Protein AF-A0A316Q482-F1 (afdb_monomer)

Radius of gyration: 24.58 Å; Cα contacts (8 Å, |Δi|>4): 231; chains: 1; bounding box: 51×32×73 Å

Sequence (199 aa):
MDWKGFIYTFSIEPNERALLEEGVSLFALGQFRQYLSSSIQVVPVAFSTYADVQEKMVISEHKRLCKMGYFNQSDEIEHLGRRGYSDGFMHISRQYNSSNLDWFKAQFDEEQWKKLVEKSKEIAFKKARSRFLKESDLEGAKELINQIVSTKESRERYFGTASEESVEELKHQYELIFKSLEKPIIRLEVACFLWLVKK

pLDDT: mean 89.03, std 8.77, range [54.81, 98.19]

Mean predicted aligned error: 6.54 Å

Nearest PDB structures (foldseek):
  7mkn-assembly1_L  TM=5.954E-01  e=2.946E-02  Escherichia coli K-12
  8sp4-assembly1_A  TM=5.877E-01  e=7.244E-02  Escherichia coli
  8spg-assembly1_A  TM=4.511E-01  e=6.051E-02  Escherichia coli
  4s20-assembly2_K  TM=4.201E-01  e=5.569E-01  Escherichia coli

Structure (mmCIF, N/CA/C/O backbone):
data_AF-A0A316Q482-F1
#
_entry.id   AF-A0A316Q482-F1
#
loop_
_atom_site.group_PDB
_atom_site.id
_atom_site.type_symbol
_atom_site.label_atom_id
_atom_site.label_alt_id
_atom_site.label_comp_id
_atom_site.label_asym_id
_atom_site.label_entity_id
_atom_site.label_seq_id
_atom_site.pdbx_PDB_ins_code
_atom_site.Cartn_x
_atom_site.Cartn_y
_atom_site.Cartn_z
_atom_site.occupancy
_atom_site.B_iso_or_equiv
_atom_site.auth_seq_id
_atom_site.auth_comp_id
_atom_site.auth_asym_id
_atom_site.auth_atom_id
_atom_site.pdbx_PDB_model_num
ATOM 1 N N . MET A 1 1 ? 13.387 -13.378 -15.754 1.00 81.31 1 MET A N 1
ATOM 2 C CA . MET A 1 1 ? 11.926 -13.152 -15.819 1.00 81.31 1 MET A CA 1
ATOM 3 C C . MET A 1 1 ? 11.721 -11.902 -16.645 1.00 81.31 1 MET A C 1
ATOM 5 O O . MET A 1 1 ? 12.504 -10.986 -16.449 1.00 81.31 1 MET A O 1
ATOM 9 N N . ASP A 1 2 ? 10.754 -11.886 -17.559 1.00 91.56 2 ASP A N 1
ATOM 10 C CA . ASP A 1 2 ? 10.415 -10.672 -18.308 1.00 91.56 2 ASP A CA 1
ATOM 11 C C . ASP A 1 2 ? 9.116 -10.092 -17.744 1.00 91.56 2 ASP A C 1
ATOM 13 O O . ASP A 1 2 ? 8.105 -10.793 -17.671 1.00 91.56 2 ASP A O 1
ATOM 17 N N . TRP A 1 3 ? 9.172 -8.862 -17.242 1.00 95.81 3 TRP A N 1
ATOM 18 C CA . TRP A 1 3 ? 8.028 -8.185 -16.640 1.00 95.81 3 TRP A CA 1
ATOM 19 C C . TRP A 1 3 ? 8.191 -6.674 -16.701 1.00 95.81 3 TRP A C 1
ATOM 21 O O . TRP A 1 3 ? 9.252 -6.147 -16.375 1.00 95.81 3 TRP A O 1
ATOM 31 N N . LYS A 1 4 ? 7.119 -5.959 -17.034 1.00 95.75 4 LYS A N 1
ATOM 32 C CA . LYS A 1 4 ? 7.094 -4.497 -17.037 1.00 95.75 4 LYS A CA 1
ATOM 33 C C . LYS A 1 4 ? 5.811 -3.990 -16.396 1.00 95.75 4 LYS A C 1
ATOM 35 O O . LYS A 1 4 ? 4.720 -4.476 -16.704 1.00 95.75 4 LYS A O 1
ATOM 40 N N . GLY A 1 5 ? 5.939 -2.993 -15.531 1.00 97.06 5 GLY A N 1
ATOM 41 C CA . GLY A 1 5 ? 4.790 -2.386 -14.882 1.00 97.06 5 GLY A CA 1
ATOM 42 C C . GLY A 1 5 ? 5.173 -1.405 -13.790 1.00 97.06 5 GLY A C 1
ATOM 43 O O . GLY A 1 5 ? 6.302 -0.919 -13.713 1.00 97.06 5 GLY A O 1
ATOM 44 N N . PHE A 1 6 ? 4.203 -1.125 -12.931 1.00 97.88 6 PHE A N 1
ATOM 45 C CA . PHE A 1 6 ? 4.369 -0.248 -11.784 1.00 97.88 6 PHE A CA 1
ATOM 46 C C . PHE A 1 6 ? 4.323 -1.037 -10.487 1.00 97.88 6 PHE A C 1
ATOM 48 O O . PHE A 1 6 ? 3.602 -2.027 -10.377 1.00 97.88 6 PHE A O 1
ATOM 55 N N . ILE A 1 7 ? 5.056 -0.571 -9.487 1.00 97.62 7 ILE A N 1
ATOM 56 C CA . ILE A 1 7 ? 4.934 -1.037 -8.112 1.00 97.62 7 ILE A CA 1
ATOM 57 C C . ILE A 1 7 ? 4.504 0.150 -7.266 1.00 97.62 7 ILE A C 1
ATOM 59 O O . ILE A 1 7 ? 5.146 1.199 -7.279 1.00 97.62 7 ILE A O 1
ATOM 63 N N . TYR A 1 8 ? 3.406 -0.035 -6.541 1.00 98.19 8 TYR A N 1
ATOM 64 C CA . TYR A 1 8 ? 2.883 0.934 -5.591 1.00 98.19 8 TYR A CA 1
ATOM 65 C C . TYR A 1 8 ? 3.006 0.380 -4.180 1.00 98.19 8 TYR A C 1
ATOM 67 O O . TYR A 1 8 ? 2.700 -0.787 -3.938 1.00 98.19 8 TYR A O 1
ATOM 75 N N . THR A 1 9 ? 3.416 1.230 -3.253 1.00 97.44 9 THR A N 1
ATOM 76 C CA . THR A 1 9 ? 3.540 0.901 -1.838 1.00 97.44 9 THR A CA 1
ATOM 77 C C . THR A 1 9 ? 2.562 1.766 -1.064 1.00 97.44 9 THR A C 1
ATOM 79 O O . THR A 1 9 ? 2.629 2.991 -1.158 1.00 97.44 9 THR A O 1
ATOM 82 N N . PHE A 1 10 ? 1.661 1.137 -0.315 1.00 97.81 10 PHE A N 1
ATOM 83 C CA . PHE A 1 10 ? 0.661 1.827 0.493 1.00 97.81 10 PHE A CA 1
ATOM 84 C C . PHE A 1 10 ? 0.831 1.527 1.978 1.00 97.81 10 PHE A C 1
ATOM 86 O O . PHE A 1 10 ? 1.196 0.411 2.357 1.00 97.81 10 PHE A O 1
ATOM 93 N N . SER A 1 11 ? 0.492 2.514 2.795 1.00 95.75 11 SER A N 1
ATOM 94 C CA . SER A 1 11 ? 0.268 2.385 4.231 1.00 95.75 11 SER A CA 1
ATOM 95 C C . SER A 1 11 ? -1.195 2.708 4.552 1.00 95.75 11 SER A C 1
ATOM 97 O O . SER A 1 11 ? -1.939 3.231 3.710 1.00 95.75 11 SER A O 1
ATOM 99 N N . ILE A 1 12 ? -1.615 2.358 5.762 1.00 94.62 12 ILE A N 1
ATOM 100 C CA . ILE A 1 12 ? -2.941 2.650 6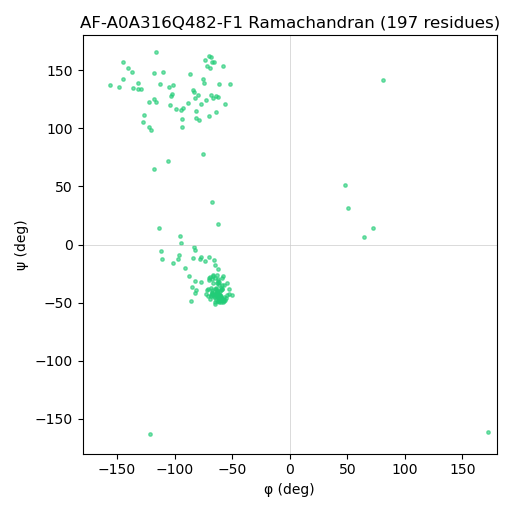.292 1.00 94.62 12 ILE A CA 1
ATOM 101 C C . ILE A 1 12 ? -2.792 3.242 7.689 1.00 94.62 12 ILE A C 1
ATOM 103 O O . ILE A 1 12 ? -1.972 2.786 8.483 1.00 94.62 12 ILE A O 1
ATOM 107 N N . GLU A 1 13 ? -3.593 4.255 7.985 1.00 92.06 13 GLU A N 1
ATOM 108 C CA . GLU A 1 13 ? -3.645 4.893 9.297 1.00 92.06 13 GLU A CA 1
ATOM 109 C C . GLU A 1 13 ? -5.097 5.230 9.662 1.00 92.06 13 GLU A C 1
ATOM 111 O O . GLU A 1 13 ? -5.924 5.438 8.764 1.00 92.06 13 GLU A O 1
ATOM 116 N N . PRO A 1 14 ? -5.450 5.282 10.958 1.00 92.06 14 PRO A N 1
ATOM 117 C CA . PRO A 1 14 ? -6.749 5.797 11.367 1.00 92.06 14 PRO A CA 1
ATOM 118 C C . PRO A 1 14 ? -6.931 7.234 10.881 1.00 92.06 14 PRO A C 1
ATOM 120 O O . PRO A 1 14 ? -5.966 7.984 10.725 1.00 92.06 14 PRO A O 1
ATOM 123 N N . ASN A 1 15 ? -8.176 7.658 10.686 1.00 91.69 15 ASN A N 1
ATOM 124 C CA . ASN A 1 15 ? -8.453 9.056 10.372 1.00 91.69 15 ASN A CA 1
ATOM 125 C C . ASN A 1 15 ? -8.320 9.946 11.622 1.00 91.69 15 ASN A C 1
ATOM 12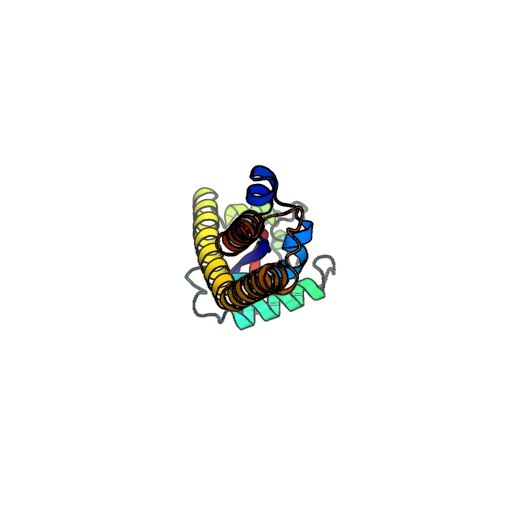7 O O . ASN A 1 15 ? -9.311 10.336 12.235 1.00 91.69 15 ASN A O 1
ATOM 131 N N . GLU A 1 16 ? -7.079 10.265 11.995 1.00 90.25 16 GLU A N 1
ATOM 132 C CA . GLU A 1 16 ? -6.758 11.077 13.178 1.00 90.25 16 GLU A CA 1
ATOM 133 C C . GLU A 1 16 ? -7.329 12.493 13.084 1.00 90.25 16 GLU A C 1
ATOM 135 O O . GLU A 1 16 ? -7.748 13.067 14.086 1.00 90.25 16 GLU A O 1
ATOM 140 N N . ARG A 1 17 ? -7.408 13.046 11.868 1.00 88.81 17 ARG A N 1
ATOM 141 C CA . ARG A 1 17 ? -7.980 14.373 11.635 1.00 88.81 17 ARG A CA 1
ATOM 142 C C . ARG A 1 17 ? -9.447 14.439 12.061 1.00 88.81 17 ARG A C 1
ATOM 144 O O . ARG A 1 17 ? -9.820 15.389 12.737 1.00 88.81 17 ARG A O 1
ATOM 151 N N . ALA A 1 18 ? -10.243 13.428 11.709 1.00 87.25 18 ALA A N 1
ATOM 152 C CA . ALA A 1 18 ? -11.648 13.366 12.109 1.00 87.25 18 ALA A CA 1
ATOM 153 C C . ALA A 1 18 ? -11.817 13.294 13.636 1.00 87.25 18 ALA A C 1
ATOM 155 O O . ALA A 1 18 ? -12.782 13.823 14.168 1.00 87.25 18 ALA A O 1
ATOM 156 N N . LEU A 1 19 ? -10.870 12.677 14.351 1.00 89.19 19 LEU A N 1
ATOM 157 C CA . LEU A 1 19 ? -10.898 12.628 15.816 1.00 89.19 19 LEU A CA 1
ATOM 158 C C . LEU A 1 19 ? -10.560 13.980 16.445 1.00 89.19 19 LEU A C 1
ATOM 160 O O . LEU A 1 19 ? -11.220 14.398 17.391 1.00 89.19 19 LEU A O 1
ATOM 164 N N . LEU A 1 20 ? -9.552 14.671 15.907 1.00 89.75 20 LEU A N 1
ATOM 165 C CA . LEU A 1 20 ? -9.146 15.992 16.389 1.00 89.75 20 LEU A CA 1
ATOM 166 C C . LEU A 1 20 ? -10.234 17.051 16.168 1.00 89.75 20 LEU A C 1
ATOM 168 O O . LEU A 1 20 ? -10.429 17.900 17.033 1.00 89.75 20 LEU A O 1
ATOM 172 N N . GLU A 1 21 ? -10.939 16.995 15.034 1.00 89.81 21 GLU A N 1
ATOM 173 C CA . GLU A 1 21 ? -12.057 17.900 14.723 1.00 89.81 21 GLU A CA 1
ATOM 174 C C . GLU A 1 21 ? -13.222 17.749 15.723 1.00 89.81 21 GLU A C 1
ATOM 176 O O . GLU A 1 21 ? -13.883 18.735 16.035 1.00 89.81 21 GLU A O 1
ATOM 181 N N . GLU A 1 22 ? -13.403 16.556 16.296 1.00 87.19 22 GLU A N 1
ATOM 182 C CA . GLU A 1 22 ? -14.422 16.242 17.311 1.00 87.19 22 GLU A CA 1
ATOM 183 C C . GLU A 1 22 ? -13.887 16.341 18.759 1.00 87.19 22 GLU A C 1
ATOM 185 O O . GLU A 1 22 ? -14.559 15.952 19.713 1.00 87.19 22 GLU A O 1
ATOM 190 N N . GLY A 1 23 ? -12.655 16.830 18.958 1.00 85.50 23 GLY A N 1
ATOM 191 C CA . GLY A 1 23 ? -12.056 17.001 20.289 1.00 85.50 23 GLY A CA 1
ATOM 192 C C . GLY A 1 23 ? -11.647 15.700 20.995 1.00 85.50 23 GLY A C 1
ATOM 193 O O . GLY A 1 23 ? -11.356 15.711 22.192 1.00 85.50 23 GLY A O 1
ATOM 194 N N . VAL A 1 24 ? -11.586 14.574 20.279 1.00 86.06 24 VAL A N 1
ATOM 195 C CA . VAL A 1 24 ? -11.205 13.273 20.843 1.00 86.06 24 VAL A CA 1
ATOM 196 C C . VAL A 1 24 ? -9.686 13.167 20.989 1.00 86.06 24 VAL A C 1
ATOM 198 O O . VAL A 1 24 ? -8.925 13.353 20.039 1.00 86.06 24 VAL A O 1
ATOM 201 N N . SER A 1 25 ? -9.227 12.794 22.187 1.00 83.75 25 SER A N 1
ATOM 202 C CA . SER A 1 25 ? -7.802 12.576 22.457 1.00 83.75 25 SER A CA 1
ATOM 203 C C . SER A 1 25 ? -7.225 11.409 21.646 1.00 83.75 25 SER A C 1
ATOM 205 O O . SER A 1 25 ? -7.689 10.270 21.744 1.00 83.75 25 SER A O 1
ATOM 207 N N . LEU A 1 26 ? -6.123 11.663 20.930 1.00 86.44 26 LEU A N 1
ATOM 208 C CA . LEU A 1 26 ? -5.362 10.631 20.212 1.00 86.44 26 LEU A CA 1
ATOM 209 C C . LEU A 1 26 ? -4.694 9.609 21.147 1.00 86.44 26 LEU A C 1
ATOM 211 O O . LEU A 1 26 ? -4.264 8.551 20.689 1.00 86.44 26 LEU A O 1
ATOM 215 N N . PHE A 1 27 ? -4.619 9.882 22.454 1.00 85.44 27 PHE A N 1
ATOM 216 C CA . PHE A 1 27 ? -4.150 8.896 23.428 1.00 85.44 27 PHE A CA 1
ATOM 217 C C . PHE A 1 27 ? -5.059 7.659 23.442 1.00 85.44 27 PHE A C 1
ATOM 219 O O . PHE A 1 27 ? -4.567 6.533 23.389 1.00 85.44 27 PHE A O 1
ATOM 226 N N . ALA A 1 28 ? -6.381 7.866 23.413 1.00 80.94 28 ALA A N 1
ATOM 227 C CA . ALA A 1 28 ? -7.361 6.783 23.396 1.00 80.94 28 ALA A CA 1
ATOM 228 C C . ALA A 1 28 ? -7.284 5.946 22.107 1.00 80.94 28 ALA A C 1
ATOM 230 O O . ALA A 1 28 ? -7.531 4.745 22.141 1.00 80.94 28 ALA A O 1
ATOM 231 N N . LEU A 1 29 ? -6.866 6.546 20.986 1.00 87.94 29 LEU A N 1
ATOM 232 C CA . LEU A 1 29 ? -6.635 5.837 19.723 1.00 87.94 29 LEU A CA 1
ATOM 233 C C . LEU A 1 29 ? -5.457 4.851 19.805 1.00 87.94 29 LEU A C 1
ATOM 235 O O . LEU A 1 29 ? -5.436 3.862 19.072 1.00 87.94 29 LEU A O 1
ATOM 239 N N . GLY A 1 30 ? -4.482 5.091 20.689 1.00 87.50 30 GLY A N 1
ATOM 240 C CA . GLY A 1 30 ? -3.248 4.306 20.775 1.00 87.50 30 GLY A CA 1
ATOM 241 C C . GLY A 1 30 ? -3.488 2.800 20.904 1.00 87.50 30 GLY A C 1
ATOM 242 O O . GLY A 1 30 ? -2.861 2.024 20.187 1.00 87.50 30 GLY A O 1
ATOM 243 N N . GLN A 1 31 ? -4.453 2.398 21.737 1.00 87.69 31 GLN A N 1
ATOM 244 C CA . GLN A 1 31 ? -4.812 0.988 21.941 1.00 87.69 31 GLN A CA 1
ATOM 245 C C . GLN A 1 31 ? -5.583 0.367 20.766 1.00 87.69 31 GLN A C 1
ATOM 247 O O . GLN A 1 31 ? -5.692 -0.854 20.688 1.00 87.69 31 GLN A O 1
ATOM 252 N N . PHE A 1 32 ? -6.107 1.185 19.845 1.00 91.00 32 PHE A N 1
ATOM 253 C CA . PHE A 1 32 ? -6.883 0.704 18.704 1.00 91.00 32 PHE A CA 1
ATOM 254 C C . PHE A 1 32 ? -6.116 0.655 17.385 1.00 91.00 32 PHE A C 1
ATOM 256 O O . PHE A 1 32 ? -6.552 -0.028 16.461 1.00 91.00 32 PHE A O 1
ATOM 263 N N . ARG A 1 33 ? -4.957 1.322 17.283 1.00 90.31 33 ARG A N 1
ATOM 264 C CA . ARG A 1 33 ? -4.132 1.287 16.060 1.00 90.31 33 ARG A CA 1
ATOM 265 C C . ARG A 1 33 ? -3.787 -0.140 15.625 1.00 90.31 33 ARG A C 1
ATOM 267 O O . ARG A 1 33 ? -3.716 -0.402 14.432 1.00 90.31 33 ARG A O 1
ATOM 274 N N . GLN A 1 34 ? -3.624 -1.054 16.582 1.00 91.25 34 GLN A N 1
ATOM 275 C CA . GLN A 1 34 ? -3.310 -2.464 16.333 1.00 91.25 34 GLN A CA 1
ATOM 276 C C . GLN A 1 34 ? -4.412 -3.245 15.599 1.00 91.25 34 GLN A C 1
ATOM 278 O O . GLN A 1 34 ? -4.126 -4.308 15.059 1.00 91.25 34 GLN A O 1
ATOM 283 N N . TYR A 1 35 ? -5.648 -2.736 15.573 1.00 93.00 35 TYR A N 1
ATOM 284 C CA . TYR A 1 35 ? -6.758 -3.362 14.849 1.00 93.00 35 TYR A CA 1
ATOM 285 C C . TYR A 1 35 ? -6.792 -2.980 13.367 1.00 93.00 35 TYR A C 1
ATOM 287 O O . TYR A 1 35 ? -7.514 -3.601 12.591 1.00 93.00 35 TYR A O 1
ATOM 295 N N . LEU A 1 36 ? -6.011 -1.983 12.942 1.00 92.44 36 LEU A N 1
ATOM 296 C CA . LEU A 1 36 ? -5.718 -1.796 11.525 1.00 92.44 36 LEU A CA 1
ATOM 297 C C . LEU A 1 36 ? -4.509 -2.639 11.136 1.00 92.44 36 LEU A C 1
ATOM 299 O O . LEU A 1 36 ? -3.571 -2.801 11.917 1.00 92.44 36 LEU A O 1
ATOM 303 N N . SER A 1 37 ? -4.505 -3.137 9.900 1.00 88.19 37 SER A N 1
ATOM 304 C CA . SER A 1 37 ? -3.328 -3.816 9.364 1.00 88.19 37 SER A CA 1
ATOM 305 C C . SER A 1 37 ? -2.103 -2.900 9.442 1.00 88.19 37 SER A C 1
ATOM 307 O O . SER A 1 37 ? -2.068 -1.820 8.861 1.00 88.19 37 SER A O 1
ATOM 309 N N . SER A 1 38 ? -1.073 -3.349 10.153 1.00 80.62 38 SER A N 1
ATOM 310 C CA . SER A 1 38 ? 0.220 -2.664 10.247 1.00 80.62 38 SER A CA 1
ATOM 311 C C . SER A 1 38 ? 1.141 -2.983 9.064 1.00 80.62 38 SER A C 1
ATOM 313 O O . SER A 1 38 ? 2.265 -2.480 8.984 1.00 80.62 38 SER A O 1
ATOM 315 N N . SER A 1 39 ? 0.695 -3.846 8.145 1.00 83.12 39 SER A N 1
ATOM 316 C CA . SER A 1 39 ? 1.517 -4.343 7.053 1.00 83.12 39 SER A CA 1
ATOM 317 C C . SER A 1 39 ? 1.543 -3.340 5.894 1.00 83.12 39 SER A C 1
ATOM 319 O O . SER A 1 39 ? 0.517 -2.912 5.369 1.00 83.12 39 SER A O 1
ATOM 321 N N . ILE A 1 40 ? 2.745 -2.954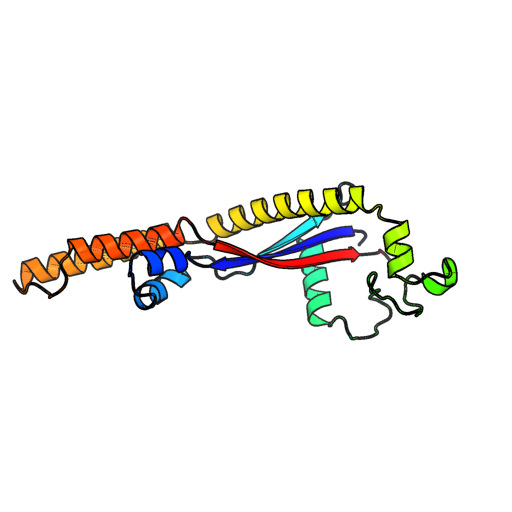 5.460 1.00 92.31 40 ILE A N 1
ATOM 322 C CA . ILE A 1 40 ? 2.901 -2.154 4.243 1.00 92.31 40 ILE A CA 1
ATOM 323 C C . ILE A 1 40 ? 2.479 -3.005 3.041 1.00 92.31 40 ILE A C 1
ATOM 325 O O . ILE A 1 40 ? 3.017 -4.092 2.805 1.00 92.31 40 ILE A O 1
ATOM 329 N N . GLN A 1 41 ? 1.562 -2.480 2.233 1.00 95.19 41 GLN A N 1
ATOM 330 C CA . GLN A 1 41 ? 1.019 -3.180 1.074 1.00 95.19 41 GLN A CA 1
ATOM 331 C C . GLN A 1 41 ? 1.802 -2.817 -0.185 1.00 95.19 41 GLN A C 1
ATOM 333 O O . GLN A 1 41 ? 1.667 -1.721 -0.726 1.00 95.19 41 GLN A O 1
ATOM 338 N N . VAL A 1 42 ? 2.602 -3.765 -0.679 1.00 96.69 42 VAL A N 1
ATOM 339 C CA . VAL A 1 42 ? 3.305 -3.656 -1.966 1.00 96.69 42 VAL A CA 1
ATOM 340 C C . VAL A 1 42 ? 2.447 -4.287 -3.060 1.00 96.69 42 VAL A C 1
ATOM 342 O O . VAL A 1 42 ? 2.155 -5.486 -3.035 1.00 96.69 42 VAL A O 1
ATOM 345 N N . VAL A 1 43 ? 2.038 -3.478 -4.032 1.00 97.62 43 VAL A N 1
ATOM 346 C CA . VAL A 1 43 ? 1.086 -3.848 -5.079 1.00 97.62 43 VAL A CA 1
ATOM 347 C C . VAL A 1 43 ? 1.717 -3.652 -6.460 1.00 97.62 43 VAL A C 1
ATOM 349 O O . VAL A 1 43 ? 1.780 -2.521 -6.951 1.00 97.62 43 VAL A O 1
ATOM 352 N N . PRO A 1 44 ? 2.177 -4.734 -7.116 1.00 97.62 44 PRO A N 1
ATOM 353 C CA . PRO A 1 44 ? 2.583 -4.675 -8.511 1.00 97.62 44 PRO A CA 1
ATOM 354 C C . PRO A 1 44 ? 1.354 -4.602 -9.429 1.00 97.62 44 PRO A C 1
ATOM 356 O O . PRO A 1 44 ? 0.357 -5.306 -9.247 1.00 97.62 44 PRO A O 1
ATOM 359 N N . VAL A 1 45 ? 1.442 -3.764 -10.455 1.00 97.88 45 VAL A N 1
ATOM 360 C CA . VAL A 1 45 ? 0.464 -3.652 -11.537 1.00 97.88 45 VAL A CA 1
ATOM 361 C C . VAL A 1 45 ? 1.207 -3.779 -12.857 1.00 97.88 45 VAL A C 1
ATOM 363 O O . VAL A 1 45 ? 1.924 -2.871 -13.276 1.00 97.88 45 VAL A O 1
ATOM 366 N N . ALA A 1 46 ? 1.057 -4.941 -13.486 1.00 96.75 46 ALA A N 1
ATOM 367 C CA . ALA A 1 46 ? 1.674 -5.255 -14.765 1.00 96.75 46 ALA A CA 1
ATOM 368 C C . ALA A 1 46 ? 1.049 -4.439 -15.904 1.00 96.75 46 ALA A C 1
ATOM 370 O O . ALA A 1 46 ? -0.142 -4.115 -15.868 1.00 96.75 46 ALA A O 1
ATOM 371 N N . PHE A 1 47 ? 1.825 -4.166 -16.951 1.00 95.19 47 PHE A N 1
ATOM 372 C CA . PHE A 1 47 ? 1.231 -3.832 -18.246 1.00 95.19 47 PHE A CA 1
ATOM 373 C C . PHE A 1 47 ? 0.515 -5.060 -18.812 1.00 95.19 47 PHE A C 1
ATOM 375 O O . PHE A 1 47 ? 0.835 -6.190 -18.443 1.00 95.19 47 PHE A O 1
ATOM 382 N N . SER A 1 48 ? -0.449 -4.841 -19.707 1.00 91.12 48 SER A N 1
ATOM 383 C CA . SER A 1 48 ? -1.340 -5.890 -20.229 1.00 91.12 48 SER A CA 1
ATOM 384 C C . SER A 1 48 ? -0.590 -7.123 -20.740 1.00 91.12 48 SER A C 1
ATOM 386 O O . SER A 1 48 ? -0.958 -8.238 -20.393 1.00 91.12 48 SER A O 1
ATOM 388 N N . THR A 1 49 ? 0.507 -6.930 -21.475 1.00 92.12 49 THR A N 1
ATOM 389 C CA . THR A 1 49 ? 1.352 -8.012 -22.015 1.00 92.12 49 THR A CA 1
ATOM 390 C C . THR A 1 49 ? 2.000 -8.893 -20.940 1.00 92.12 49 THR A C 1
ATOM 392 O O . THR A 1 49 ? 2.394 -10.017 -21.222 1.00 92.12 49 THR A O 1
ATOM 395 N N . TYR A 1 50 ? 2.117 -8.402 -19.704 1.00 92.88 50 TYR A N 1
ATOM 396 C CA . TYR A 1 50 ? 2.805 -9.078 -18.600 1.00 92.88 50 TYR A CA 1
ATOM 397 C C . TYR A 1 50 ? 1.852 -9.496 -17.472 1.00 92.88 50 TYR A C 1
ATOM 399 O O . TYR A 1 50 ? 2.307 -9.812 -16.370 1.00 92.88 50 TYR A O 1
ATOM 407 N N . ALA A 1 51 ? 0.538 -9.479 -17.722 1.00 89.12 51 ALA A N 1
ATOM 408 C CA . ALA A 1 51 ? -0.483 -9.770 -16.716 1.00 89.12 51 ALA A CA 1
ATOM 409 C C . ALA A 1 51 ? -0.411 -11.207 -16.163 1.00 89.12 51 ALA A C 1
ATOM 411 O O . ALA A 1 51 ? -0.781 -11.428 -15.011 1.00 89.12 51 ALA A O 1
ATOM 412 N N . ASP A 1 52 ? 0.121 -12.154 -16.940 1.00 91.94 52 ASP A N 1
ATOM 413 C CA . ASP A 1 52 ? 0.233 -13.568 -16.552 1.00 91.94 52 ASP A CA 1
ATOM 414 C C . ASP A 1 52 ? 1.389 -13.849 -15.576 1.00 91.94 52 ASP A C 1
ATOM 416 O O . ASP A 1 52 ? 1.476 -14.925 -14.975 1.00 91.94 52 ASP A O 1
ATOM 420 N N . VAL A 1 53 ? 2.301 -12.889 -15.387 1.00 93.50 53 VAL A N 1
ATOM 421 C CA . VAL A 1 53 ? 3.410 -13.040 -14.442 1.00 93.50 53 VAL A CA 1
ATOM 422 C C . VAL A 1 53 ? 2.878 -12.941 -13.013 1.00 93.50 53 VAL A C 1
ATOM 424 O O . VAL A 1 53 ? 2.275 -11.947 -12.612 1.00 93.50 53 VAL A O 1
ATOM 427 N N . GLN A 1 54 ? 3.157 -13.963 -12.204 1.00 93.88 54 GLN A N 1
ATOM 428 C CA . GLN A 1 54 ? 2.660 -14.033 -10.830 1.00 93.88 54 GLN A CA 1
ATOM 429 C C . GLN A 1 54 ? 3.195 -12.882 -9.963 1.00 93.88 54 GLN A C 1
ATOM 431 O O . GLN A 1 54 ? 4.408 -12.726 -9.806 1.00 93.88 54 GLN A O 1
ATOM 436 N N . GLU A 1 55 ? 2.291 -12.151 -9.296 1.00 93.75 55 GLU A N 1
ATOM 437 C CA . GLU A 1 55 ? 2.638 -11.000 -8.441 1.00 93.75 55 GLU A CA 1
ATOM 438 C C . GLU A 1 55 ? 3.709 -11.335 -7.393 1.00 93.75 55 GLU A C 1
ATOM 440 O O . GLU A 1 55 ? 4.611 -10.538 -7.143 1.00 93.75 55 GLU A O 1
ATOM 445 N N . LYS A 1 56 ? 3.654 -12.541 -6.810 1.00 94.25 56 LYS A N 1
ATOM 446 C CA . LYS A 1 56 ? 4.603 -12.993 -5.779 1.00 94.25 56 LYS A CA 1
ATOM 447 C C . LYS A 1 56 ? 6.060 -12.983 -6.260 1.00 94.25 56 LYS A C 1
ATOM 449 O O . LYS A 1 56 ? 6.954 -12.663 -5.481 1.00 94.25 56 LYS A O 1
ATOM 454 N N . MET A 1 57 ? 6.290 -13.293 -7.538 1.00 94.56 57 MET A N 1
ATOM 455 C CA . MET A 1 57 ? 7.625 -13.299 -8.141 1.00 94.56 57 MET A CA 1
ATOM 456 C C . MET A 1 57 ? 8.148 -11.871 -8.289 1.00 94.56 57 MET A C 1
ATOM 458 O O . MET A 1 57 ? 9.277 -11.581 -7.903 1.00 94.56 57 MET A O 1
ATOM 462 N N . VAL A 1 58 ? 7.294 -10.961 -8.768 1.00 95.44 58 VAL A N 1
ATOM 463 C CA . VAL A 1 58 ? 7.619 -9.534 -8.913 1.00 95.44 58 VAL A CA 1
ATOM 464 C C . VAL A 1 58 ? 7.915 -8.904 -7.551 1.00 95.44 58 VAL A C 1
ATOM 466 O O . VAL A 1 58 ? 8.906 -8.194 -7.403 1.00 95.44 58 VAL A O 1
ATOM 469 N N . ILE A 1 59 ? 7.108 -9.210 -6.529 1.00 95.19 59 ILE A N 1
ATOM 470 C CA . ILE A 1 59 ? 7.327 -8.730 -5.156 1.00 95.19 59 ILE A CA 1
ATOM 471 C C . ILE A 1 59 ? 8.647 -9.269 -4.589 1.00 95.19 59 ILE A C 1
ATOM 473 O O . ILE A 1 59 ? 9.364 -8.525 -3.920 1.00 95.19 59 ILE A O 1
ATOM 477 N N . SER A 1 60 ? 8.979 -10.539 -4.843 1.00 94.00 60 SER A N 1
ATOM 478 C CA . SER A 1 60 ? 10.248 -11.136 -4.407 1.00 94.00 60 SER A CA 1
ATOM 479 C C . SER A 1 60 ? 11.451 -10.419 -5.024 1.00 94.00 60 SER A C 1
ATOM 481 O O . SER A 1 60 ? 12.360 -10.016 -4.297 1.00 94.00 60 SER A O 1
ATOM 483 N N . GLU A 1 61 ? 11.428 -10.182 -6.339 1.00 91.50 61 GLU A N 1
ATOM 484 C CA . GLU A 1 61 ? 12.499 -9.450 -7.025 1.00 91.50 61 GLU A CA 1
ATOM 485 C C . GLU A 1 61 ? 12.587 -7.994 -6.570 1.00 91.50 61 GLU A C 1
ATOM 487 O O . GLU A 1 61 ? 13.675 -7.514 -6.262 1.00 91.50 61 GLU A O 1
ATOM 492 N N . HIS A 1 62 ? 11.457 -7.303 -6.422 1.00 91.94 62 HIS A N 1
ATOM 493 C CA . HIS A 1 62 ? 11.437 -5.946 -5.878 1.00 91.94 62 HIS A CA 1
ATOM 494 C C . HIS A 1 62 ? 12.074 -5.881 -4.481 1.00 91.94 62 HIS A C 1
ATOM 496 O O . HIS A 1 62 ? 12.920 -5.027 -4.221 1.00 91.94 62 HIS A O 1
ATOM 502 N N . LYS A 1 63 ? 11.744 -6.825 -3.588 1.00 91.44 63 LYS A N 1
ATOM 503 C CA . LYS A 1 63 ? 12.368 -6.915 -2.258 1.00 91.44 63 LYS A CA 1
ATOM 504 C C . LYS A 1 63 ? 13.873 -7.174 -2.347 1.00 91.44 63 LYS A C 1
ATOM 506 O O . LYS A 1 63 ? 14.622 -6.589 -1.566 1.00 91.44 63 LYS A O 1
ATOM 511 N N . ARG A 1 64 ? 14.320 -8.032 -3.271 1.00 89.56 64 ARG A N 1
ATOM 512 C CA . ARG A 1 64 ? 15.748 -8.289 -3.514 1.00 89.56 64 ARG A CA 1
ATOM 513 C C . ARG A 1 64 ? 16.471 -7.006 -3.936 1.00 89.56 64 ARG A C 1
ATOM 515 O O . ARG A 1 64 ? 17.496 -6.683 -3.345 1.00 89.56 64 ARG A O 1
ATOM 522 N N . LEU A 1 65 ? 15.906 -6.255 -4.883 1.00 87.31 65 LEU A N 1
ATOM 523 C CA . LEU A 1 65 ? 16.464 -4.988 -5.372 1.00 87.31 65 LEU A CA 1
ATOM 524 C C . LEU A 1 65 ? 16.536 -3.925 -4.265 1.00 87.31 65 LEU A C 1
ATOM 526 O O . LEU A 1 65 ? 17.589 -3.323 -4.068 1.00 87.31 65 LEU A O 1
ATOM 530 N N . CYS A 1 66 ? 15.467 -3.753 -3.479 1.00 86.31 66 CYS A N 1
ATOM 531 C CA . CYS A 1 66 ? 15.463 -2.820 -2.348 1.00 86.31 66 CYS A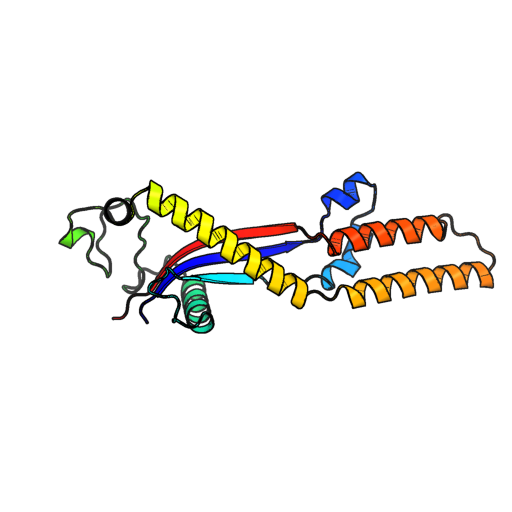 CA 1
ATOM 532 C C . CYS A 1 66 ? 16.542 -3.149 -1.305 1.00 86.31 66 CYS A C 1
ATOM 534 O O . CYS A 1 66 ? 17.150 -2.235 -0.757 1.00 86.31 66 CYS A O 1
ATOM 536 N N . LYS A 1 67 ? 16.797 -4.439 -1.038 1.00 86.75 67 LYS A N 1
ATOM 537 C CA . LYS A 1 67 ? 17.856 -4.876 -0.111 1.00 86.75 67 LYS A CA 1
ATOM 538 C C . LYS A 1 67 ? 19.259 -4.659 -0.670 1.00 86.75 67 LYS A C 1
ATOM 540 O O . LYS A 1 67 ? 20.161 -4.317 0.083 1.00 86.75 67 LYS A O 1
ATOM 545 N N . MET A 1 68 ? 19.442 -4.890 -1.969 1.00 83.12 68 MET A N 1
ATOM 546 C CA . MET A 1 68 ? 20.730 -4.705 -2.638 1.00 83.12 68 MET A CA 1
ATOM 547 C C . MET A 1 68 ? 21.121 -3.223 -2.730 1.00 83.12 68 MET A C 1
ATOM 549 O O . MET A 1 68 ? 22.308 -2.905 -2.736 1.00 83.12 68 MET A O 1
ATOM 553 N N . GLY A 1 69 ? 20.125 -2.333 -2.756 1.00 75.31 69 GLY A N 1
ATOM 554 C CA . GLY A 1 69 ? 20.301 -0.893 -2.881 1.00 75.31 69 GLY A CA 1
ATOM 555 C C . GLY A 1 69 ? 20.527 -0.463 -4.331 1.00 75.31 69 GLY A C 1
ATOM 556 O O . GLY A 1 69 ? 21.222 -1.119 -5.100 1.00 75.31 69 GLY A O 1
ATOM 557 N N . TYR A 1 70 ? 19.952 0.681 -4.704 1.00 66.00 70 TYR A N 1
ATOM 558 C CA . TYR A 1 70 ? 20.003 1.211 -6.076 1.00 66.00 70 TYR A CA 1
ATOM 559 C C . TYR A 1 70 ? 21.342 1.872 -6.442 1.00 66.00 70 TYR A C 1
ATOM 561 O O . TYR A 1 70 ? 21.570 2.199 -7.604 1.00 66.00 70 TYR A O 1
ATOM 569 N N . PHE A 1 71 ? 22.208 2.101 -5.450 1.00 61.12 71 PHE A N 1
ATOM 570 C CA . PHE A 1 71 ? 23.501 2.772 -5.615 1.00 61.12 71 PHE A CA 1
ATOM 571 C C . PHE A 1 71 ? 24.670 1.803 -5.783 1.00 61.12 71 PHE A C 1
ATOM 573 O O . PHE A 1 71 ? 25.772 2.239 -6.115 1.00 61.12 71 PHE A O 1
ATOM 580 N N . ASN A 1 72 ? 24.440 0.502 -5.589 1.00 55.34 72 ASN A N 1
ATOM 581 C CA . ASN A 1 72 ? 25.418 -0.490 -5.996 1.00 55.34 72 ASN A CA 1
ATOM 582 C C . ASN A 1 72 ? 25.427 -0.514 -7.525 1.00 55.34 72 ASN A C 1
ATOM 584 O O . ASN A 1 72 ? 24.459 -0.935 -8.153 1.00 55.34 72 ASN A O 1
ATOM 588 N N . GLN A 1 73 ? 26.523 -0.029 -8.114 1.00 54.81 73 GLN A N 1
ATOM 589 C CA . GLN A 1 73 ? 26.801 -0.011 -9.556 1.00 54.81 73 GLN A CA 1
ATOM 590 C C . GLN A 1 73 ? 27.014 -1.428 -10.119 1.00 54.81 73 GLN A C 1
ATOM 592 O O . GLN A 1 73 ? 27.879 -1.647 -10.956 1.00 54.81 73 GLN A O 1
ATOM 597 N N . SER A 1 74 ? 26.276 -2.425 -9.630 1.00 61.00 74 SER A N 1
ATOM 598 C CA . SER A 1 74 ? 26.248 -3.733 -10.269 1.00 61.00 74 SER A CA 1
ATOM 599 C C . SER A 1 74 ? 25.695 -3.570 -11.682 1.00 61.00 74 SER A C 1
ATOM 601 O O . SER A 1 74 ? 24.673 -2.896 -11.847 1.00 61.00 74 SER A O 1
ATOM 603 N N . ASP A 1 75 ? 26.287 -4.257 -12.658 1.00 66.25 75 ASP A N 1
ATOM 604 C CA . ASP A 1 75 ? 25.859 -4.316 -14.069 1.00 66.25 75 ASP A CA 1
ATOM 605 C C . ASP A 1 75 ? 24.451 -4.928 -14.279 1.00 66.25 75 ASP A C 1
ATOM 607 O O . ASP A 1 75 ? 24.103 -5.383 -15.364 1.00 66.25 75 ASP A O 1
ATOM 611 N N . GLU A 1 76 ? 23.622 -5.002 -13.237 1.00 77.56 76 GLU A N 1
ATOM 612 C CA . GLU A 1 76 ? 22.303 -5.634 -13.248 1.00 77.56 76 GLU A CA 1
ATOM 613 C C . GLU A 1 76 ? 21.140 -4.643 -13.128 1.00 77.56 76 GLU A C 1
ATOM 615 O O . GLU A 1 76 ? 19.993 -5.037 -13.340 1.00 77.56 76 GLU A O 1
ATOM 620 N N . ILE A 1 77 ? 21.400 -3.375 -12.780 1.00 84.69 77 ILE A N 1
ATOM 621 C CA . ILE A 1 77 ? 20.358 -2.351 -12.619 1.00 84.69 77 ILE A CA 1
ATOM 622 C C . ILE A 1 77 ? 20.634 -1.168 -13.545 1.00 84.69 77 ILE A C 1
ATOM 624 O O . ILE A 1 77 ? 21.647 -0.485 -13.426 1.00 84.69 77 ILE A O 1
ATOM 628 N N . GLU A 1 78 ? 19.665 -0.868 -14.408 1.00 87.31 78 GLU A N 1
ATOM 629 C CA . GLU A 1 78 ? 19.665 0.329 -15.248 1.00 87.31 78 GLU A CA 1
ATOM 630 C C . GLU A 1 78 ? 18.702 1.384 -14.684 1.00 87.31 78 GLU A C 1
ATOM 632 O O . GLU A 1 78 ? 17.520 1.107 -14.461 1.00 87.31 78 GLU A O 1
ATOM 637 N N . HIS A 1 79 ? 19.171 2.621 -14.479 1.00 88.56 79 HIS A N 1
ATOM 638 C CA . HIS A 1 79 ? 18.294 3.717 -14.051 1.00 88.56 79 HIS A CA 1
ATOM 639 C C . HIS A 1 79 ? 17.777 4.500 -15.263 1.00 88.56 79 HIS A C 1
ATOM 641 O O . HIS A 1 79 ? 18.452 5.383 -15.792 1.00 88.56 79 HIS A O 1
ATOM 647 N N . LEU A 1 80 ? 16.529 4.233 -15.655 1.00 89.94 80 LEU A N 1
ATOM 648 C CA . LEU A 1 80 ? 15.899 4.847 -16.835 1.00 89.94 80 LEU A CA 1
ATOM 649 C C . LEU A 1 80 ? 15.571 6.348 -16.695 1.00 89.94 80 LEU A C 1
ATOM 651 O O . LEU A 1 80 ? 15.257 7.004 -17.677 1.00 89.94 80 LEU A O 1
ATOM 655 N N . GLY A 1 81 ? 15.664 6.910 -15.486 1.00 88.12 81 GLY A N 1
ATOM 656 C CA . GLY A 1 81 ? 15.488 8.345 -15.227 1.00 88.12 81 GLY A CA 1
ATOM 657 C C . GLY A 1 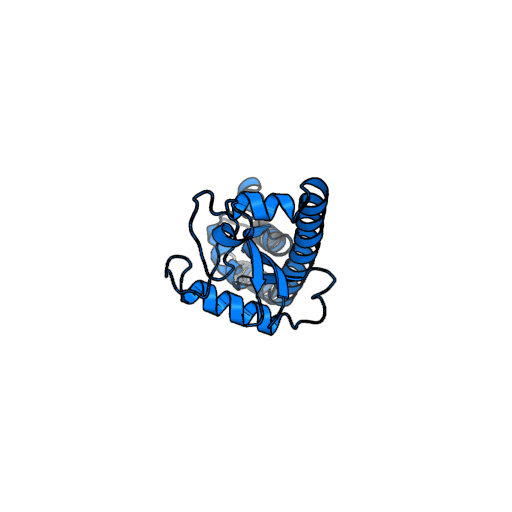81 ? 16.797 9.141 -15.204 1.00 88.12 81 GLY A C 1
ATOM 658 O O . GLY A 1 81 ? 16.780 10.346 -14.945 1.00 88.12 81 GLY A O 1
ATOM 659 N N . ARG A 1 82 ? 17.942 8.485 -15.437 1.00 88.19 82 ARG A N 1
ATOM 660 C CA . ARG A 1 82 ? 19.260 9.123 -15.411 1.00 88.19 82 ARG A CA 1
ATOM 661 C C . ARG A 1 82 ? 19.406 10.091 -16.591 1.00 88.19 82 ARG A C 1
ATOM 663 O O . ARG A 1 82 ? 19.177 9.721 -17.738 1.00 88.19 82 ARG A O 1
ATOM 670 N N . ARG A 1 83 ? 19.814 11.329 -16.290 1.00 85.50 83 ARG A N 1
ATOM 671 C CA . ARG A 1 83 ? 20.028 12.404 -17.280 1.00 85.50 83 ARG A CA 1
ATOM 672 C C . ARG A 1 83 ? 21.431 12.410 -17.890 1.00 85.50 83 ARG A C 1
ATOM 674 O O . ARG A 1 83 ? 21.610 12.903 -18.994 1.00 85.50 83 ARG A O 1
ATOM 681 N N . GLY A 1 84 ? 22.426 11.912 -17.156 1.00 81.88 84 GLY A N 1
ATOM 682 C CA . GLY A 1 84 ? 23.808 11.850 -17.631 1.00 81.88 84 GLY A CA 1
ATOM 683 C C . GLY A 1 84 ? 24.004 10.791 -18.715 1.00 81.88 84 GLY A C 1
ATOM 684 O O . GLY A 1 84 ? 23.287 9.791 -18.747 1.00 81.88 84 GLY A O 1
ATOM 685 N N . TYR A 1 85 ? 25.010 11.001 -19.565 1.00 77.94 85 TYR A N 1
ATOM 686 C CA . TYR A 1 85 ? 25.498 9.985 -20.493 1.00 77.94 85 TYR A CA 1
ATOM 687 C C . TYR A 1 85 ? 26.387 9.000 -19.742 1.00 77.94 85 TYR A C 1
ATOM 689 O O . TYR A 1 85 ? 27.503 9.322 -19.343 1.00 77.94 85 TYR A O 1
ATOM 697 N N . SER A 1 86 ? 25.870 7.802 -19.528 1.00 78.19 86 SER A N 1
ATOM 698 C CA . SER A 1 86 ? 26.616 6.681 -18.970 1.00 78.19 86 SER A CA 1
ATOM 699 C C . SER A 1 86 ? 26.058 5.412 -19.578 1.00 78.19 86 SER A C 1
ATOM 701 O O . SER A 1 86 ? 24.836 5.263 -19.621 1.00 78.19 86 SER A O 1
ATOM 703 N N . ASP A 1 87 ? 26.930 4.506 -19.993 1.00 77.44 87 ASP A N 1
ATOM 704 C CA . ASP A 1 87 ? 26.499 3.206 -20.485 1.00 77.44 87 ASP A CA 1
ATOM 705 C C . ASP A 1 87 ? 26.271 2.266 -19.298 1.00 77.44 87 ASP A C 1
ATOM 707 O O . ASP A 1 87 ? 27.099 2.198 -18.389 1.00 77.44 87 ASP A O 1
ATOM 711 N N . GLY A 1 88 ? 25.126 1.592 -19.285 1.00 80.44 88 GLY A N 1
ATOM 712 C CA . GLY A 1 88 ? 24.813 0.525 -18.339 1.00 80.44 88 GLY A CA 1
ATOM 713 C C . GLY A 1 88 ? 24.505 -0.772 -19.081 1.00 80.44 88 GLY A C 1
ATOM 714 O O . GLY A 1 88 ? 24.819 -0.907 -20.266 1.00 80.44 88 GLY A O 1
ATOM 715 N N . PHE A 1 89 ? 23.880 -1.735 -18.401 1.00 85.06 89 PHE A N 1
ATOM 716 C CA . PHE A 1 89 ? 23.655 -3.075 -18.957 1.00 85.06 89 PHE A CA 1
ATOM 717 C C . PHE A 1 89 ? 22.841 -3.060 -20.262 1.00 85.06 89 PHE A C 1
ATOM 719 O O . PHE A 1 89 ? 23.003 -3.944 -21.101 1.00 85.06 89 PHE A O 1
ATOM 726 N N . MET A 1 90 ? 21.961 -2.069 -20.444 1.00 86.06 90 MET A N 1
ATOM 727 C CA . MET A 1 90 ? 21.126 -1.969 -21.645 1.00 86.06 90 MET A CA 1
ATOM 728 C C . MET A 1 90 ? 21.845 -1.321 -22.835 1.00 86.06 90 MET A C 1
ATOM 730 O O . MET A 1 90 ? 21.266 -1.240 -23.916 1.00 86.06 90 MET A O 1
ATOM 734 N N . HIS A 1 91 ? 23.076 -0.835 -22.650 1.00 87.88 91 HIS A N 1
ATOM 735 C CA . HIS A 1 91 ? 23.873 -0.151 -23.671 1.00 87.88 91 HIS A CA 1
ATOM 736 C C . HIS A 1 91 ? 23.135 0.994 -24.397 1.00 87.88 91 HIS A C 1
ATOM 738 O O . HIS A 1 91 ? 23.373 1.248 -25.581 1.00 87.88 91 HIS A O 1
ATOM 744 N N . ILE A 1 92 ? 22.210 1.679 -23.706 1.00 88.25 92 ILE A N 1
ATOM 745 C CA . ILE A 1 92 ? 21.326 2.691 -24.310 1.00 88.25 92 ILE A CA 1
ATOM 746 C C . ILE A 1 92 ? 22.148 3.816 -24.938 1.00 88.25 92 ILE A C 1
ATOM 748 O O . ILE A 1 92 ? 21.917 4.193 -26.087 1.00 88.25 92 ILE A O 1
ATOM 752 N N . SER A 1 93 ? 23.139 4.322 -24.202 1.00 86.81 93 SER A N 1
ATOM 753 C CA . SER A 1 93 ? 23.966 5.434 -24.664 1.00 86.81 93 SER A CA 1
ATOM 754 C C . SER A 1 93 ? 24.770 5.063 -25.910 1.00 86.81 93 SER A C 1
ATOM 756 O O . SER A 1 93 ? 24.830 5.847 -26.855 1.00 86.81 93 SER A O 1
ATOM 758 N N . ARG A 1 94 ? 25.317 3.841 -25.961 1.00 87.56 94 ARG A N 1
ATOM 759 C CA . ARG A 1 94 ? 26.091 3.343 -27.103 1.00 87.56 94 ARG A CA 1
ATOM 760 C C . ARG A 1 94 ? 25.222 3.043 -28.327 1.00 87.56 94 ARG A C 1
ATOM 762 O O . ARG A 1 94 ? 25.668 3.287 -29.443 1.00 87.56 94 ARG A O 1
ATOM 769 N N . GLN A 1 95 ? 24.024 2.490 -28.139 1.00 89.38 95 GLN A N 1
ATOM 770 C CA . GLN A 1 95 ? 23.159 2.069 -29.249 1.00 89.38 95 GLN A CA 1
ATOM 771 C C . GLN A 1 95 ? 22.362 3.223 -29.861 1.00 89.38 95 GLN A C 1
ATOM 773 O O . GLN A 1 95 ? 22.198 3.271 -31.077 1.00 89.38 95 GLN A O 1
ATOM 778 N N . TYR A 1 96 ? 21.866 4.139 -29.028 1.00 88.00 96 TYR A N 1
ATOM 779 C CA . TYR A 1 96 ? 20.921 5.175 -29.452 1.00 88.00 96 TYR A CA 1
ATOM 780 C C . TYR A 1 96 ? 21.514 6.583 -29.425 1.00 88.00 96 TYR A C 1
ATOM 782 O O . TYR A 1 96 ? 20.850 7.515 -29.871 1.00 88.00 96 TYR A O 1
ATOM 790 N N . ASN A 1 97 ? 22.747 6.747 -28.925 1.00 88.56 97 ASN A N 1
ATOM 791 C CA . ASN A 1 97 ? 23.389 8.049 -28.737 1.00 88.56 97 ASN A CA 1
ATOM 792 C C . ASN A 1 97 ? 22.439 9.041 -28.040 1.00 88.56 97 ASN A C 1
ATOM 794 O O . ASN A 1 97 ? 22.168 10.133 -28.541 1.00 88.56 97 ASN A O 1
ATOM 798 N N . SER A 1 98 ? 21.868 8.597 -26.917 1.00 8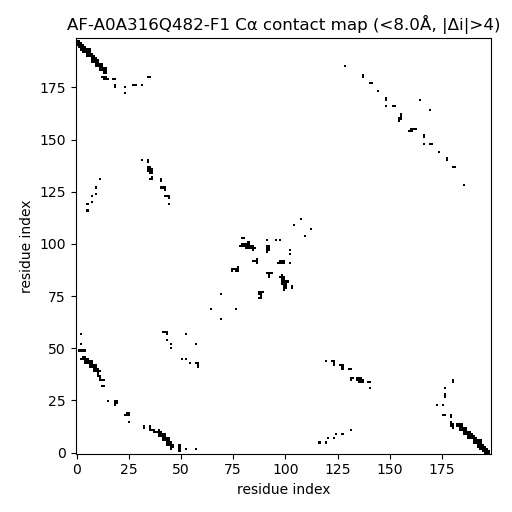9.38 98 SER A N 1
ATOM 799 C CA . SER A 1 98 ? 20.893 9.332 -26.108 1.00 89.38 98 SER A CA 1
ATOM 800 C C . SER A 1 98 ? 21.092 9.040 -24.619 1.00 89.38 98 SER A C 1
ATOM 802 O O . SER A 1 98 ? 21.605 7.978 -24.256 1.00 89.38 98 SER A O 1
ATOM 804 N N . SER A 1 99 ? 20.634 9.935 -23.736 1.00 90.62 99 SER A N 1
ATOM 805 C CA . SER A 1 99 ? 20.543 9.610 -22.307 1.00 90.62 99 SER A CA 1
ATOM 806 C C . SER A 1 99 ? 19.457 8.556 -22.054 1.00 90.62 99 SER A C 1
ATOM 808 O O . SER A 1 99 ? 18.546 8.378 -22.870 1.00 90.62 99 SER A O 1
ATOM 810 N N . ASN A 1 100 ? 19.507 7.881 -20.903 1.00 91.81 100 ASN A N 1
ATOM 811 C CA . ASN A 1 100 ? 18.470 6.920 -20.518 1.00 91.81 100 ASN A CA 1
ATOM 812 C C . ASN A 1 100 ? 17.083 7.578 -20.448 1.00 91.81 100 ASN A C 1
ATOM 814 O O . ASN A 1 100 ? 16.096 6.975 -20.865 1.00 91.81 100 ASN A O 1
ATOM 818 N N . LEU A 1 101 ? 17.018 8.821 -19.953 1.00 92.06 101 LEU A N 1
ATOM 819 C CA . LEU A 1 101 ? 15.773 9.580 -19.867 1.00 92.06 101 LEU A CA 1
ATOM 820 C C . LEU A 1 101 ? 15.214 9.935 -21.250 1.00 92.06 101 LEU A C 1
ATOM 822 O O . LEU A 1 101 ? 14.008 9.819 -21.459 1.00 92.06 101 LEU A O 1
ATOM 826 N N . ASP A 1 102 ? 16.063 10.374 -22.179 1.00 92.62 102 ASP A N 1
ATOM 827 C CA . ASP A 1 102 ? 15.617 10.742 -23.529 1.00 92.62 102 ASP A CA 1
ATOM 828 C C . ASP A 1 102 ? 15.143 9.510 -24.296 1.00 92.62 102 ASP A C 1
ATOM 830 O O . ASP A 1 102 ? 14.074 9.532 -24.904 1.00 92.62 102 ASP A O 1
ATOM 834 N N . TRP A 1 103 ? 15.886 8.404 -24.178 1.00 93.81 103 TRP A N 1
ATOM 835 C CA . TRP A 1 103 ? 15.463 7.111 -24.700 1.00 93.81 103 TRP A CA 1
ATOM 836 C C . TRP A 1 103 ? 14.107 6.703 -24.121 1.00 93.81 103 TRP A C 1
ATOM 838 O O . TRP A 1 103 ? 13.193 6.362 -24.867 1.00 93.81 103 TRP A O 1
ATOM 848 N N . PHE A 1 104 ? 13.935 6.802 -22.800 1.00 94.00 104 PHE A N 1
ATOM 849 C CA . PHE A 1 104 ? 12.683 6.453 -22.137 1.00 94.00 104 PHE A CA 1
ATOM 850 C C . PHE A 1 104 ? 11.506 7.286 -22.660 1.00 94.00 104 PHE A C 1
ATOM 852 O O . PHE A 1 104 ? 10.467 6.728 -23.002 1.00 94.00 104 PHE A O 1
ATOM 859 N N . LYS A 1 105 ? 11.671 8.607 -22.780 1.00 93.25 105 LYS A N 1
ATOM 860 C CA . LYS A 1 105 ? 10.637 9.499 -23.330 1.00 93.25 105 LYS A CA 1
ATOM 861 C C . LYS A 1 105 ? 10.306 9.195 -24.791 1.00 93.25 105 LYS A C 1
ATOM 863 O O . LYS A 1 105 ? 9.159 9.343 -25.188 1.00 93.25 105 LYS A O 1
ATOM 868 N N . ALA A 1 106 ? 11.285 8.755 -25.580 1.00 92.56 106 ALA A N 1
ATOM 869 C CA . ALA A 1 106 ? 11.045 8.327 -26.954 1.00 92.56 106 ALA A CA 1
ATOM 870 C C . ALA A 1 106 ? 10.256 7.005 -27.029 1.00 92.56 106 ALA A C 1
ATOM 872 O O . ALA A 1 106 ? 9.512 6.793 -27.982 1.00 92.56 106 ALA A O 1
ATOM 873 N N . GLN A 1 107 ? 10.406 6.117 -26.038 1.00 91.25 107 GLN A N 1
ATOM 874 C CA . GLN A 1 107 ? 9.665 4.851 -25.968 1.00 91.25 107 GLN A CA 1
ATOM 875 C C . GLN A 1 107 ? 8.255 4.997 -25.387 1.00 91.25 107 GLN A C 1
ATOM 877 O O . GLN A 1 107 ? 7.362 4.225 -25.736 1.00 91.25 107 GLN A O 1
ATOM 882 N N . PHE A 1 108 ? 8.058 5.946 -24.472 1.00 91.12 108 PHE A N 1
ATOM 883 C CA . PHE A 1 108 ? 6.798 6.153 -23.771 1.00 91.12 108 PHE A CA 1
ATOM 884 C C . PHE A 1 108 ? 6.272 7.556 -24.047 1.00 91.12 108 PHE A C 1
ATOM 886 O O . PHE A 1 108 ? 6.676 8.518 -23.394 1.00 91.12 108 PHE A O 1
ATOM 893 N N . ASP A 1 109 ? 5.336 7.640 -24.993 1.00 93.44 109 ASP A N 1
ATOM 894 C CA . ASP A 1 109 ? 4.577 8.859 -25.264 1.00 93.44 109 ASP A CA 1
ATOM 895 C C . ASP A 1 109 ? 3.945 9.417 -23.977 1.00 93.44 109 ASP A C 1
ATOM 897 O O . ASP A 1 109 ? 3.415 8.664 -23.157 1.00 93.44 109 ASP A O 1
ATOM 901 N N . GLU A 1 110 ? 3.991 10.738 -23.799 1.00 93.94 110 GLU A N 1
ATOM 902 C CA . GLU A 1 110 ? 3.582 11.398 -22.557 1.00 93.94 110 GLU A CA 1
ATOM 903 C C . GLU A 1 110 ? 2.098 11.174 -22.233 1.00 93.94 110 GLU A C 1
ATOM 905 O O . GLU A 1 110 ? 1.746 10.877 -21.086 1.00 93.94 110 GLU A O 1
ATOM 910 N N . GLU A 1 111 ? 1.220 11.270 -23.236 1.00 94.69 111 GLU A N 1
ATOM 911 C CA . GLU A 1 111 ? -0.220 11.115 -23.038 1.00 94.69 111 GLU A CA 1
ATOM 912 C C . GLU A 1 111 ? -0.561 9.665 -22.677 1.00 94.69 111 GLU A C 1
ATOM 914 O O . GLU A 1 111 ? -1.328 9.397 -21.743 1.00 94.69 111 GLU A O 1
ATOM 919 N N . GLN A 1 112 ? 0.041 8.709 -23.387 1.00 91.75 112 GLN A N 1
ATOM 920 C CA . GLN A 1 112 ? -0.126 7.287 -23.096 1.00 91.75 112 GLN A CA 1
ATOM 921 C C . GLN A 1 112 ? 0.456 6.916 -21.730 1.00 91.75 112 GLN A C 1
ATOM 923 O O . GLN A 1 112 ? -0.186 6.193 -20.963 1.00 91.75 112 GLN A O 1
ATOM 928 N N . TRP A 1 113 ? 1.634 7.441 -21.394 1.00 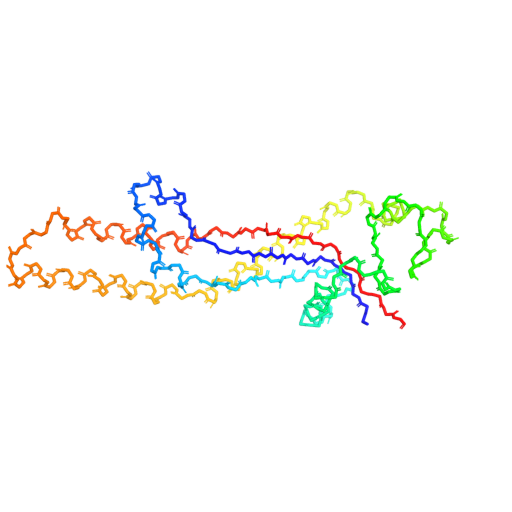95.00 113 TRP A N 1
ATOM 929 C CA . TRP A 1 113 ? 2.291 7.215 -20.114 1.00 95.00 113 TRP A CA 1
ATOM 930 C C . TRP A 1 113 ? 1.440 7.718 -18.949 1.00 95.00 113 TRP A C 1
ATOM 932 O O . TRP A 1 113 ? 1.216 6.984 -17.985 1.00 95.00 113 TRP A O 1
ATOM 942 N N . LYS A 1 114 ? 0.883 8.930 -19.062 1.00 96.38 114 LYS A N 1
ATOM 943 C CA . LYS A 1 114 ? -0.025 9.490 -18.055 1.00 96.38 114 LYS A CA 1
ATOM 944 C C . LYS A 1 114 ? -1.250 8.598 -17.844 1.00 96.38 114 LYS A C 1
ATOM 946 O O . LYS A 1 114 ? -1.550 8.235 -16.707 1.00 96.38 114 LYS A O 1
ATOM 951 N N . LYS A 1 115 ? -1.903 8.165 -18.930 1.00 95.25 115 LYS A N 1
ATOM 952 C CA . LYS A 1 115 ? -3.054 7.244 -18.867 1.00 95.25 115 LYS A CA 1
ATOM 953 C C . LYS A 1 115 ? -2.693 5.916 -18.200 1.00 95.25 115 LYS A C 1
ATOM 955 O O . LYS A 1 115 ? -3.503 5.370 -17.451 1.00 95.25 115 LYS A O 1
ATOM 960 N N . LEU A 1 116 ? -1.498 5.384 -18.469 1.00 95.12 116 LEU A N 1
ATOM 961 C CA . LEU A 1 116 ? -1.013 4.156 -17.840 1.00 95.12 116 LEU A CA 1
ATOM 962 C C . LEU A 1 116 ? -0.838 4.338 -16.332 1.00 95.12 116 LEU A C 1
ATOM 964 O O . LEU A 1 116 ? -1.339 3.504 -15.584 1.00 95.12 116 LEU A O 1
ATOM 968 N N . VAL A 1 117 ? -0.187 5.423 -15.898 1.00 96.38 117 VAL A N 1
ATOM 969 C CA . VAL A 1 117 ? 0.042 5.736 -14.476 1.00 96.38 117 VAL A CA 1
ATOM 970 C C . VAL A 1 117 ? -1.272 5.938 -13.719 1.00 96.38 117 VAL A C 1
ATOM 972 O O . VAL A 1 117 ? -1.418 5.442 -12.603 1.00 96.38 117 VAL A O 1
ATOM 975 N N . GLU A 1 118 ? -2.235 6.657 -14.299 1.00 96.81 118 GLU A N 1
ATOM 976 C CA . GLU A 1 118 ? -3.535 6.910 -13.664 1.00 96.81 118 GLU A CA 1
ATOM 977 C C . GLU A 1 118 ? -4.324 5.608 -13.478 1.00 96.81 118 GLU A C 1
ATOM 979 O O . GLU A 1 118 ? -4.722 5.272 -12.358 1.00 96.81 118 GLU A O 1
ATOM 984 N N . LYS A 1 119 ? -4.465 4.813 -14.547 1.00 96.62 119 LYS A N 1
ATOM 985 C CA . LYS A 1 119 ? -5.183 3.532 -14.494 1.00 96.62 119 LYS A CA 1
ATOM 986 C C . LYS A 1 119 ? -4.523 2.538 -13.543 1.00 96.62 119 LYS A C 1
ATOM 988 O O . LYS A 1 119 ? -5.211 1.868 -12.772 1.00 96.62 119 LYS A O 1
ATOM 993 N N . SER A 1 120 ? -3.198 2.416 -13.583 1.00 97.50 120 SER A N 1
ATOM 994 C CA . SER A 1 120 ? -2.485 1.475 -12.720 1.00 97.50 120 SER A CA 1
ATOM 995 C C . SER A 1 120 ? -2.553 1.890 -11.251 1.00 97.50 120 SER A C 1
ATOM 997 O O . SER A 1 120 ? -2.756 1.025 -10.398 1.00 97.50 120 SER A O 1
ATOM 999 N N . LYS A 1 121 ? -2.488 3.194 -10.948 1.00 97.69 121 LYS A N 1
ATOM 1000 C CA . LYS A 1 121 ? -2.686 3.726 -9.594 1.00 97.69 121 LYS A CA 1
ATOM 1001 C C . LYS A 1 121 ? -4.072 3.380 -9.050 1.00 97.69 121 LYS A C 1
ATOM 1003 O O . LYS A 1 121 ? -4.173 2.932 -7.909 1.00 97.69 121 LYS A O 1
ATOM 1008 N N . GLU A 1 122 ? -5.130 3.542 -9.844 1.00 97.81 122 GLU A N 1
ATOM 1009 C CA . GLU A 1 122 ? -6.492 3.175 -9.429 1.00 97.81 122 GLU A CA 1
ATOM 1010 C C . GLU A 1 122 ? -6.627 1.679 -9.129 1.00 97.81 122 GLU A C 1
ATOM 1012 O O . GLU A 1 122 ? -7.206 1.292 -8.110 1.00 97.81 122 GLU A O 1
ATOM 1017 N N . ILE A 1 123 ? -6.070 0.827 -9.996 1.00 97.50 123 ILE A N 1
ATOM 1018 C CA . ILE A 1 123 ? -6.050 -0.628 -9.794 1.00 97.50 123 ILE A CA 1
ATOM 1019 C C . ILE A 1 123 ? -5.303 -0.969 -8.502 1.00 97.50 123 ILE A C 1
ATOM 1021 O O . ILE A 1 123 ? -5.797 -1.751 -7.685 1.00 97.50 123 ILE A O 1
ATOM 1025 N N . ALA A 1 124 ? -4.128 -0.369 -8.301 1.00 97.88 124 ALA A N 1
ATOM 1026 C CA . ALA A 1 124 ? -3.298 -0.621 -7.135 1.00 97.88 124 ALA A CA 1
ATOM 1027 C C . ALA A 1 124 ? -3.996 -0.198 -5.838 1.00 97.88 124 ALA A C 1
ATOM 1029 O O . ALA A 1 124 ? -4.014 -0.962 -4.876 1.00 97.88 124 ALA A O 1
ATOM 1030 N N . PHE A 1 125 ? -4.641 0.972 -5.840 1.00 97.50 125 PHE A N 1
ATOM 1031 C CA . PHE A 1 125 ? -5.391 1.479 -4.695 1.00 97.50 125 PHE A CA 1
ATOM 1032 C C . PHE A 1 125 ? -6.563 0.563 -4.323 1.00 97.50 125 PHE A C 1
ATOM 1034 O O . PHE A 1 125 ? -6.735 0.226 -3.153 1.00 97.50 125 PHE A O 1
ATOM 1041 N N . LYS A 1 126 ? -7.344 0.091 -5.308 1.00 97.50 126 LYS A N 1
ATOM 1042 C CA . LYS A 1 126 ? -8.447 -0.858 -5.064 1.00 97.50 126 LYS A CA 1
ATOM 1043 C C . LYS A 1 126 ? -7.940 -2.168 -4.452 1.00 97.50 126 LYS A C 1
ATOM 1045 O O . LYS A 1 126 ? -8.533 -2.659 -3.490 1.00 97.50 126 LYS A O 1
ATOM 1050 N N . LYS A 1 127 ? -6.825 -2.706 -4.966 1.00 96.75 127 LYS A N 1
ATOM 1051 C CA . LYS A 1 127 ? -6.176 -3.908 -4.414 1.00 96.75 127 LYS A CA 1
ATOM 1052 C C . LYS A 1 127 ? -5.685 -3.680 -2.983 1.00 96.75 127 LYS A C 1
ATOM 1054 O O . LYS A 1 127 ? -5.984 -4.497 -2.118 1.00 96.75 127 LYS A O 1
ATOM 1059 N N . ALA A 1 128 ? -4.978 -2.577 -2.727 1.00 96.69 128 ALA A N 1
ATOM 1060 C CA . ALA A 1 128 ? -4.475 -2.234 -1.398 1.00 96.69 128 ALA A CA 1
ATOM 1061 C C . ALA A 1 128 ? -5.622 -2.095 -0.391 1.00 96.69 128 ALA A C 1
ATOM 1063 O O . ALA A 1 128 ? -5.607 -2.757 0.641 1.00 96.69 128 ALA A O 1
ATOM 1064 N N . ARG A 1 129 ? -6.671 -1.335 -0.734 1.00 95.31 129 ARG A N 1
ATOM 1065 C CA . ARG A 1 129 ? -7.868 -1.176 0.104 1.00 95.31 129 ARG A CA 1
ATOM 1066 C C . ARG A 1 129 ? -8.510 -2.515 0.453 1.00 95.31 129 ARG A C 1
ATOM 1068 O O . ARG A 1 129 ? -8.835 -2.744 1.611 1.00 95.31 129 ARG A O 1
ATOM 1075 N N . SER A 1 130 ? -8.672 -3.406 -0.525 1.00 95.00 130 SER A N 1
ATOM 1076 C CA . SER A 1 130 ? -9.241 -4.732 -0.274 1.00 95.00 130 SER A CA 1
ATOM 1077 C C . SER A 1 130 ? -8.369 -5.586 0.650 1.00 95.00 130 SER A C 1
ATOM 1079 O O . SER A 1 130 ? -8.922 -6.323 1.462 1.00 95.00 130 SER A O 1
ATOM 1081 N N . ARG A 1 131 ? -7.036 -5.513 0.530 1.00 95.31 131 ARG A N 1
ATOM 1082 C CA . ARG A 1 131 ? -6.109 -6.247 1.407 1.00 95.31 131 ARG A CA 1
ATOM 1083 C C . ARG A 1 131 ? -6.137 -5.691 2.825 1.00 95.31 131 ARG A C 1
ATOM 1085 O O . ARG A 1 131 ? -6.328 -6.460 3.754 1.00 95.31 131 ARG A O 1
ATOM 1092 N N . PHE A 1 132 ? -6.070 -4.369 2.973 1.00 95.44 132 PHE A N 1
ATOM 1093 C CA . PHE A 1 132 ? -6.174 -3.713 4.273 1.00 95.44 132 PHE A CA 1
ATOM 1094 C C . PHE A 1 132 ? -7.474 -4.062 4.996 1.00 95.44 132 PHE A C 1
ATOM 1096 O O . PHE A 1 132 ? -7.425 -4.482 6.141 1.00 95.44 132 PHE A O 1
ATOM 1103 N N . LEU A 1 133 ? -8.626 -3.977 4.323 1.00 90.75 133 LEU A N 1
ATOM 1104 C CA . LEU A 1 133 ? -9.911 -4.341 4.932 1.00 90.75 133 LEU A CA 1
ATOM 1105 C C . LEU A 1 133 ? -9.975 -5.811 5.365 1.00 90.75 133 LEU A C 1
ATOM 1107 O O . LEU A 1 133 ? -10.658 -6.123 6.330 1.00 90.75 133 LEU A O 1
ATOM 1111 N N . LYS A 1 134 ? -9.290 -6.708 4.649 1.00 93.00 134 LYS A N 1
ATOM 1112 C CA . LYS A 1 134 ? -9.245 -8.136 4.980 1.00 93.00 134 LYS A CA 1
ATOM 1113 C C . LYS A 1 134 ? -8.298 -8.442 6.145 1.00 93.00 134 LYS A C 1
ATOM 1115 O O . LYS A 1 134 ? -8.511 -9.418 6.853 1.00 93.00 134 LYS A O 1
ATOM 1120 N N . GLU A 1 135 ? -7.220 -7.677 6.273 1.00 93.19 135 GLU A N 1
ATOM 1121 C CA . GLU A 1 135 ? -6.183 -7.882 7.288 1.00 93.19 135 GLU A CA 1
ATOM 1122 C C . GLU A 1 135 ? -6.440 -7.103 8.587 1.00 93.19 135 GLU A C 1
ATOM 1124 O O . GLU A 1 135 ? -5.862 -7.449 9.612 1.00 93.19 135 GLU A O 1
ATOM 1129 N N . SER A 1 136 ? -7.272 -6.061 8.550 1.00 93.50 136 SER A N 1
ATOM 1130 C CA . SER A 1 136 ? -7.710 -5.323 9.737 1.00 93.50 136 SER A CA 1
ATOM 1131 C C . SER A 1 136 ? -8.755 -6.115 10.531 1.00 93.50 136 SER A C 1
ATOM 1133 O O . SER A 1 136 ? -9.652 -6.727 9.956 1.00 93.50 136 SER A O 1
ATOM 1135 N N . ASP A 1 137 ? -8.681 -6.034 11.856 1.00 94.50 137 ASP A N 1
ATOM 1136 C CA . ASP A 1 137 ? -9.590 -6.687 12.800 1.00 94.50 137 ASP A CA 1
ATOM 1137 C C . ASP A 1 137 ? -10.558 -5.670 13.426 1.00 94.50 137 ASP A C 1
ATOM 1139 O O . ASP A 1 137 ? -10.451 -5.273 14.588 1.00 94.50 137 ASP A O 1
ATOM 1143 N N . LEU A 1 138 ? -11.506 -5.197 12.616 1.00 94.19 138 LEU A N 1
ATOM 1144 C CA . LEU A 1 138 ? -12.511 -4.234 13.076 1.00 94.19 138 LEU A CA 1
ATOM 1145 C C . LEU A 1 138 ? -13.484 -4.847 14.093 1.00 94.19 138 LEU A C 1
ATOM 1147 O O . LEU A 1 138 ? -13.970 -4.139 14.973 1.00 94.19 138 LEU A O 1
ATOM 1151 N N . GLU A 1 139 ? -13.749 -6.151 14.014 1.00 94.31 139 GLU A N 1
ATOM 1152 C CA . GLU A 1 139 ? -14.616 -6.822 14.987 1.00 94.31 139 GLU A CA 1
ATOM 1153 C C . GLU A 1 139 ? -13.947 -6.884 16.364 1.00 94.31 139 GLU A C 1
ATOM 1155 O O . GLU A 1 139 ? -14.575 -6.495 17.348 1.00 94.31 139 GLU A O 1
ATOM 1160 N N . GLY A 1 140 ? -12.654 -7.218 16.442 1.00 94.25 140 GLY A N 1
ATOM 1161 C CA . GLY A 1 140 ? -11.899 -7.160 17.696 1.00 94.25 140 GLY A CA 1
ATOM 1162 C C . GLY A 1 140 ? -11.878 -5.758 18.316 1.00 94.25 140 GLY A C 1
ATOM 1163 O O . GLY A 1 140 ? -12.046 -5.605 19.530 1.00 94.25 140 GLY A O 1
ATOM 1164 N N . ALA A 1 141 ? -11.773 -4.705 17.495 1.00 94.44 141 ALA A N 1
ATOM 1165 C CA . ALA A 1 141 ? -11.878 -3.327 17.981 1.00 94.44 141 ALA A CA 1
ATOM 1166 C C . ALA A 1 141 ? -13.247 -3.052 18.624 1.00 94.44 141 ALA A C 1
ATOM 1168 O O . ALA A 1 141 ? -13.329 -2.443 19.694 1.00 94.44 141 ALA A O 1
ATOM 1169 N N . LYS A 1 142 ? -14.324 -3.517 17.985 1.00 94.69 142 LYS A N 1
ATOM 1170 C CA . LYS A 1 142 ? -15.701 -3.351 18.458 1.00 94.69 142 LYS A CA 1
ATOM 1171 C C . LYS A 1 142 ? -15.970 -4.140 19.740 1.00 94.69 142 LYS A C 1
ATOM 1173 O O . LYS A 1 142 ? -16.615 -3.621 20.651 1.00 94.69 142 LYS A O 1
ATOM 1178 N N . GLU A 1 143 ? -15.459 -5.364 19.837 1.00 95.06 143 GLU A N 1
ATOM 1179 C CA . GLU A 1 143 ? -15.535 -6.185 21.048 1.00 95.06 143 GLU A CA 1
ATOM 1180 C C . GLU A 1 143 ? -14.845 -5.502 22.232 1.00 95.06 143 GLU A C 1
ATOM 1182 O O . GLU A 1 143 ? -15.442 -5.388 23.306 1.00 95.06 143 GLU A O 1
ATOM 1187 N N . LEU A 1 144 ? -13.640 -4.956 22.023 1.00 93.31 144 LEU A N 1
ATOM 1188 C CA . LEU A 1 144 ? -12.923 -4.214 23.060 1.00 93.31 144 LEU A CA 1
ATOM 1189 C C . LEU A 1 144 ? -13.703 -2.971 23.515 1.00 93.31 144 LEU A C 1
ATOM 1191 O O . LEU A 1 144 ? -13.805 -2.719 24.716 1.00 93.31 144 LEU A O 1
ATOM 1195 N N . ILE A 1 145 ? -14.287 -2.211 22.583 1.00 93.12 145 ILE A N 1
ATOM 1196 C CA . ILE A 1 145 ? -15.131 -1.050 22.916 1.00 93.12 145 ILE A CA 1
ATOM 1197 C C . ILE A 1 145 ? -16.304 -1.476 23.804 1.00 93.12 145 ILE A C 1
ATOM 1199 O O . ILE A 1 145 ? -16.523 -0.887 24.865 1.00 93.12 145 ILE A O 1
ATOM 1203 N N . ASN A 1 146 ? -17.024 -2.531 23.414 1.00 92.75 146 ASN A N 1
ATOM 1204 C CA . ASN A 1 146 ? -18.154 -3.047 24.187 1.00 92.75 146 ASN A CA 1
ATOM 1205 C C . ASN A 1 146 ? -17.728 -3.498 25.591 1.00 92.75 146 ASN A C 1
ATOM 1207 O O . ASN A 1 146 ? -18.427 -3.222 26.568 1.00 92.75 146 ASN A O 1
ATOM 1211 N N . GLN A 1 147 ? -16.567 -4.147 25.711 1.00 93.12 147 GLN A N 1
ATOM 1212 C CA . GLN A 1 147 ? -16.019 -4.573 26.995 1.00 93.12 147 GLN A CA 1
ATOM 1213 C C . GLN A 1 147 ? -15.698 -3.379 27.909 1.00 93.12 147 GLN A C 1
ATOM 1215 O O . GLN A 1 147 ? -16.039 -3.407 29.097 1.00 93.12 147 GLN A O 1
ATOM 1220 N N . ILE A 1 148 ? -15.071 -2.324 27.375 1.00 90.81 148 ILE A N 1
ATOM 1221 C CA . ILE A 1 148 ? -14.735 -1.112 28.139 1.00 90.81 148 ILE A CA 1
ATOM 1222 C C . ILE A 1 148 ? -16.010 -0.434 28.654 1.00 90.81 148 ILE A C 1
ATOM 1224 O O . ILE A 1 148 ? -16.122 -0.145 29.849 1.00 90.81 148 ILE A O 1
ATOM 1228 N N . VAL A 1 149 ? -16.992 -0.241 27.772 1.00 90.19 149 VAL A N 1
ATOM 1229 C CA . VAL A 1 149 ? -18.278 0.382 28.107 1.00 90.19 149 VAL A CA 1
ATOM 1230 C C . VAL A 1 149 ? -19.028 -0.436 29.164 1.00 90.19 149 VAL A C 1
ATOM 1232 O O . VAL A 1 149 ? -19.422 0.110 30.193 1.00 90.19 149 VAL A O 1
ATOM 1235 N N . SER A 1 150 ? -19.155 -1.755 28.975 1.00 89.25 150 SER A N 1
ATOM 1236 C CA . SER A 1 150 ? -19.837 -2.642 29.930 1.00 89.25 150 SER A CA 1
ATOM 1237 C C . SER A 1 150 ? -19.164 -2.660 31.307 1.00 89.25 150 SER A C 1
ATOM 1239 O O . SER A 1 150 ? -19.844 -2.758 32.335 1.00 89.25 150 SER A O 1
ATOM 1241 N N . THR A 1 151 ? -17.833 -2.552 31.344 1.00 89.12 151 THR A N 1
ATOM 1242 C CA . THR A 1 151 ? -17.064 -2.487 32.593 1.00 89.12 151 THR A CA 1
ATOM 1243 C C . THR A 1 151 ? -17.339 -1.182 33.339 1.00 89.12 151 THR A C 1
ATOM 1245 O O . THR A 1 151 ? -17.513 -1.214 34.560 1.00 89.12 151 THR A O 1
ATOM 1248 N N . LYS A 1 152 ? -17.422 -0.046 32.631 1.00 86.38 152 LYS A N 1
ATOM 1249 C CA . LYS A 1 152 ? -17.770 1.249 33.239 1.00 86.38 152 LYS A CA 1
ATOM 1250 C C . LYS A 1 152 ? -19.198 1.247 33.783 1.00 86.38 152 LYS A C 1
ATOM 1252 O O . LYS A 1 152 ? -19.381 1.524 34.965 1.00 86.38 152 LYS A O 1
ATOM 1257 N N . GLU A 1 153 ? -20.171 0.809 32.983 1.00 86.69 153 GLU A N 1
ATOM 1258 C CA . GLU A 1 153 ? -21.577 0.693 33.406 1.00 86.69 153 GLU A CA 1
ATOM 1259 C C . GLU A 1 153 ? -21.738 -0.149 34.680 1.00 86.69 153 GLU A C 1
ATOM 1261 O O . GLU A 1 153 ? -22.481 0.208 35.594 1.00 86.69 153 GLU A O 1
ATOM 1266 N N . SER A 1 154 ? -21.025 -1.275 34.762 1.00 85.38 154 SER A N 1
ATOM 1267 C CA . SER A 1 154 ? -21.092 -2.165 35.925 1.00 85.38 154 SER A CA 1
ATOM 1268 C C . SER A 1 154 ? -20.497 -1.521 37.179 1.00 85.38 154 SER A C 1
ATOM 1270 O O . SER A 1 154 ? -21.044 -1.682 38.271 1.00 85.38 154 SER A O 1
ATOM 1272 N N . ARG A 1 155 ? -19.393 -0.774 37.039 1.00 83.69 155 ARG A N 1
ATOM 1273 C CA . ARG A 1 155 ? -18.751 -0.066 38.156 1.00 83.69 155 ARG A CA 1
ATOM 1274 C C . ARG A 1 155 ? -19.637 1.041 38.711 1.00 83.69 155 ARG A C 1
ATOM 1276 O O . ARG A 1 155 ? -19.789 1.115 39.927 1.00 83.69 155 ARG A O 1
ATOM 1283 N N . GLU A 1 156 ? -20.246 1.849 37.849 1.00 83.56 156 GLU A N 1
ATOM 1284 C CA . GLU A 1 156 ? -21.160 2.914 38.279 1.00 83.56 156 GLU A CA 1
ATOM 1285 C C . GLU A 1 156 ? -22.375 2.347 39.022 1.00 83.56 156 GLU A C 1
ATOM 1287 O O . GLU A 1 156 ? -22.719 2.832 40.100 1.00 83.56 156 GLU A O 1
ATOM 1292 N N . ARG A 1 157 ? -22.969 1.254 38.515 1.00 82.06 157 ARG A N 1
ATOM 1293 C CA . ARG A 1 157 ? -24.089 0.569 39.186 1.00 82.06 157 ARG A CA 1
ATOM 1294 C C . ARG A 1 157 ? -23.711 -0.014 40.547 1.00 82.06 157 ARG A C 1
ATOM 1296 O O . ARG A 1 157 ? -24.529 0.025 41.460 1.00 82.06 157 ARG A O 1
ATOM 1303 N N . TYR A 1 158 ? -22.517 -0.595 40.676 1.00 77.94 158 TYR A N 1
ATOM 1304 C CA . TYR A 1 158 ? -22.112 -1.311 41.889 1.00 77.94 158 TYR A CA 1
ATOM 1305 C C . TYR A 1 158 ? -21.592 -0.383 42.993 1.00 77.94 158 TYR A C 1
ATOM 1307 O O . TYR A 1 158 ? -21.911 -0.581 44.162 1.00 77.94 158 TYR A O 1
ATOM 1315 N N . PHE A 1 159 ? -20.790 0.625 42.638 1.00 76.88 159 PHE A N 1
ATOM 1316 C CA . PHE A 1 159 ? -20.145 1.512 43.611 1.00 76.88 159 PHE A CA 1
ATOM 1317 C C . PHE A 1 159 ? -20.902 2.827 43.843 1.00 76.88 159 PHE A C 1
ATOM 1319 O O . PHE A 1 159 ? -20.581 3.538 44.792 1.00 76.88 159 PHE A O 1
ATOM 1326 N N . GLY A 1 160 ? -21.887 3.173 43.003 1.00 67.50 160 GLY A N 1
ATOM 1327 C CA . GLY A 1 160 ? -22.675 4.407 43.132 1.00 67.50 160 GLY A CA 1
ATOM 1328 C C . GLY A 1 160 ? -21.871 5.701 42.944 1.00 67.50 160 GLY A C 1
ATOM 1329 O O . GLY A 1 160 ? -22.394 6.793 43.148 1.00 67.50 160 GLY A O 1
ATOM 1330 N N . THR A 1 161 ? -20.599 5.597 42.566 1.00 62.38 161 THR A N 1
ATOM 1331 C CA . THR A 1 161 ? -19.739 6.720 42.204 1.00 62.38 161 THR A CA 1
ATOM 1332 C C . THR A 1 161 ? -20.026 7.119 40.767 1.00 62.38 161 THR A C 1
ATOM 1334 O O . THR A 1 161 ? -19.651 6.394 39.846 1.00 62.38 161 THR A O 1
ATOM 1337 N N . ALA A 1 162 ? -20.656 8.276 40.580 1.00 59.44 162 ALA A N 1
ATOM 1338 C CA . ALA A 1 162 ? -20.624 8.980 39.307 1.00 59.44 162 ALA A CA 1
ATOM 1339 C C . ALA A 1 162 ? -19.168 9.396 39.035 1.00 59.44 162 ALA A C 1
ATOM 1341 O O . ALA A 1 162 ? -18.593 10.166 39.807 1.00 59.44 162 ALA A O 1
ATOM 1342 N N . SER A 1 163 ? -18.538 8.840 37.998 1.00 60.53 163 SER A N 1
ATOM 1343 C CA . SER A 1 163 ? -17.289 9.406 37.480 1.00 60.53 163 SER A CA 1
ATOM 1344 C C . SER A 1 163 ? -17.549 10.793 36.888 1.00 60.53 163 SER A C 1
ATOM 1346 O O . SER A 1 163 ? -18.673 11.093 36.498 1.00 60.53 163 SER A O 1
ATOM 1348 N N . GLU A 1 164 ? -16.514 11.634 36.795 1.00 61.28 164 GLU A N 1
ATOM 1349 C CA . GLU A 1 164 ? -16.616 12.958 36.149 1.00 61.28 164 GLU A CA 1
ATOM 1350 C C . GLU A 1 164 ? -17.070 12.871 34.682 1.00 61.28 164 GLU A C 1
ATOM 1352 O O . GLU A 1 164 ? -17.696 13.794 34.177 1.00 61.28 164 GLU A O 1
ATOM 1357 N N . GLU A 1 165 ? -16.784 11.751 34.018 1.00 69.50 165 GLU A N 1
ATOM 1358 C CA . GLU A 1 165 ? -17.214 11.447 32.655 1.00 69.50 165 GLU A CA 1
ATOM 1359 C C . GLU A 1 165 ? -18.390 10.463 32.689 1.00 69.50 165 GLU A C 1
ATOM 1361 O O . GLU A 1 165 ? -18.282 9.398 33.310 1.00 69.50 165 GLU A O 1
ATOM 1366 N N . SER A 1 166 ? -19.473 10.766 31.977 1.00 80.62 166 SER A N 1
ATOM 1367 C CA . SER A 1 166 ? -20.641 9.883 31.849 1.00 80.62 166 SER A CA 1
ATOM 1368 C C . SER A 1 166 ? -20.350 8.635 30.998 1.00 80.62 166 SER A C 1
ATOM 1370 O O . SER A 1 166 ? -19.369 8.557 30.247 1.00 80.62 166 SER A O 1
ATOM 1372 N N . VAL A 1 167 ? -21.197 7.607 31.107 1.00 82.94 167 VAL A N 1
ATOM 1373 C CA . VAL A 1 167 ? -21.138 6.434 30.215 1.00 82.94 167 VAL A CA 1
ATOM 1374 C C . VAL A 1 167 ? -21.429 6.846 28.774 1.00 82.94 167 VAL A C 1
ATOM 1376 O O . VAL A 1 167 ? -20.823 6.316 27.843 1.00 82.94 167 VAL A O 1
ATOM 1379 N N . GLU A 1 168 ? -22.351 7.783 28.585 1.00 84.12 168 GLU A N 1
ATOM 1380 C CA . GLU A 1 168 ? -22.787 8.287 27.288 1.00 84.12 168 GLU A CA 1
ATOM 1381 C C . GLU A 1 168 ? -21.658 9.015 26.550 1.00 84.12 168 GLU A C 1
ATOM 1383 O O . GLU A 1 168 ? -21.421 8.728 25.376 1.00 84.12 168 GLU A O 1
ATOM 1388 N N . GLU A 1 169 ? -20.916 9.889 27.237 1.00 85.81 169 GLU A N 1
ATOM 1389 C CA . GLU A 1 169 ? -19.739 10.566 26.673 1.00 85.81 169 GLU A CA 1
ATOM 1390 C C . GLU A 1 169 ? -18.661 9.560 26.263 1.00 85.81 169 GLU A C 1
ATOM 1392 O O . GLU A 1 169 ? -18.136 9.631 25.150 1.00 85.81 169 GLU A O 1
ATOM 1397 N N . LEU A 1 170 ? -18.399 8.556 27.107 1.00 87.44 170 LEU A N 1
ATOM 1398 C CA . LEU A 1 170 ? -17.411 7.523 26.801 1.00 87.44 170 LEU A CA 1
ATOM 1399 C C . LEU A 1 170 ? -17.823 6.672 25.589 1.00 87.44 170 LEU A C 1
ATOM 1401 O O . LEU A 1 170 ? -16.999 6.362 24.725 1.00 87.44 170 LEU A O 1
ATOM 1405 N N . LYS A 1 171 ? -19.106 6.292 25.504 1.00 89.00 171 LYS A N 1
ATOM 1406 C CA . LYS A 1 171 ? -19.661 5.583 24.340 1.00 89.00 171 LYS A CA 1
ATOM 1407 C C . LYS A 1 171 ? -19.467 6.400 23.071 1.00 89.00 171 LYS A C 1
ATOM 1409 O O . LYS A 1 171 ? -18.999 5.856 22.072 1.00 89.00 171 LYS A O 1
ATOM 1414 N N . HIS A 1 172 ? -19.791 7.690 23.122 1.00 90.31 172 HIS A N 1
ATOM 1415 C CA . HIS A 1 172 ? -19.638 8.584 21.984 1.00 90.31 172 HIS A CA 1
ATOM 1416 C C . HIS A 1 172 ? -18.172 8.697 21.545 1.00 90.31 172 HIS A C 1
ATOM 1418 O O . HIS A 1 172 ? -17.866 8.546 20.361 1.00 90.31 172 HIS A O 1
ATOM 1424 N N . GLN A 1 173 ? -17.247 8.861 22.494 1.00 90.44 173 GLN A N 1
ATOM 1425 C CA . GLN A 1 173 ? -15.818 8.921 22.202 1.00 90.44 173 GLN A CA 1
ATOM 1426 C C . GLN A 1 173 ? -15.322 7.647 21.500 1.00 90.44 173 GLN A C 1
ATOM 1428 O O . GLN A 1 173 ? -14.636 7.728 20.477 1.00 90.44 173 GLN A O 1
ATOM 1433 N N . TYR A 1 174 ? -15.678 6.461 22.006 1.00 91.88 174 TYR A N 1
ATOM 1434 C CA . TYR A 1 174 ? -15.272 5.205 21.371 1.00 91.88 174 TYR A CA 1
ATOM 1435 C C . TYR A 1 174 ? -15.968 4.951 20.032 1.00 91.88 174 TYR A C 1
ATOM 1437 O O . TYR A 1 174 ? -15.364 4.344 19.149 1.00 91.88 174 TYR A O 1
ATOM 1445 N N . GLU A 1 175 ? -17.187 5.450 19.832 1.00 92.12 175 GLU A N 1
ATOM 1446 C CA . GLU A 1 175 ? -17.855 5.411 18.530 1.00 92.12 175 GLU A CA 1
ATOM 1447 C C . GLU A 1 175 ? -17.087 6.238 17.487 1.00 92.12 175 GLU A C 1
ATOM 1449 O O . GLU A 1 175 ? -16.885 5.785 16.358 1.00 92.12 175 GLU A O 1
ATOM 1454 N N . LEU A 1 176 ? -16.609 7.429 17.860 1.00 92.56 176 LEU A N 1
ATOM 1455 C CA . LEU A 1 176 ? -15.767 8.256 16.992 1.00 92.56 176 LEU A CA 1
ATOM 1456 C C . LEU A 1 176 ? -14.442 7.558 16.669 1.00 92.56 176 LEU A C 1
ATOM 1458 O O . LEU A 1 176 ? -14.037 7.511 15.503 1.00 92.56 176 LEU A O 1
ATOM 1462 N N . ILE A 1 177 ? -13.806 6.944 17.671 1.00 92.62 177 ILE A N 1
ATOM 1463 C CA . ILE A 1 177 ? -12.598 6.132 17.469 1.00 92.62 177 ILE A CA 1
ATOM 1464 C C . ILE A 1 177 ? -12.880 4.999 16.485 1.00 92.62 177 ILE A C 1
ATOM 1466 O O . ILE A 1 177 ? -12.136 4.845 15.518 1.00 92.62 177 ILE A O 1
ATOM 1470 N N . PHE A 1 178 ? -13.971 4.257 16.660 1.00 93.81 178 PHE A N 1
ATOM 1471 C CA . PHE A 1 178 ? -14.342 3.169 15.760 1.00 93.81 178 PHE A CA 1
ATOM 1472 C C . PHE A 1 178 ? -14.551 3.658 14.322 1.00 93.81 178 PHE A C 1
ATOM 1474 O O . PHE A 1 178 ? -13.968 3.101 13.390 1.00 93.81 178 PHE A O 1
ATOM 1481 N N . LYS A 1 179 ? -15.275 4.769 14.133 1.00 92.62 179 LYS A N 1
ATOM 1482 C CA . LYS A 1 179 ? -15.461 5.401 12.815 1.00 92.62 179 LYS A CA 1
ATOM 1483 C C . LYS A 1 179 ? -14.133 5.776 12.153 1.00 92.62 179 LYS A C 1
ATOM 1485 O O . LYS A 1 179 ? -14.015 5.673 10.929 1.00 92.62 179 LYS A O 1
ATOM 1490 N N . SER A 1 180 ? -13.124 6.181 12.931 1.00 93.12 180 SER A N 1
ATOM 1491 C CA . SER A 1 180 ? -11.787 6.483 12.396 1.00 93.12 180 SER A CA 1
ATOM 1492 C C . SER A 1 180 ? -11.055 5.246 11.852 1.00 93.12 180 SER A C 1
ATOM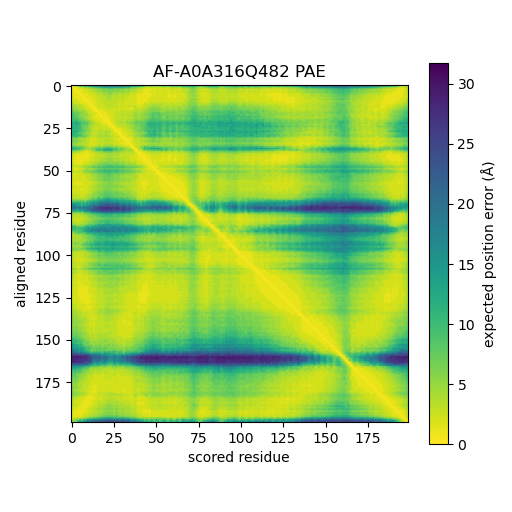 1494 O O . SER A 1 180 ? -10.242 5.384 10.936 1.00 93.12 180 SER A O 1
ATOM 1496 N N . LEU A 1 181 ? -11.366 4.051 12.374 1.00 93.00 181 LEU A N 1
ATOM 1497 C CA . LEU A 1 181 ? -10.838 2.761 11.912 1.00 93.00 181 LEU A CA 1
ATOM 1498 C C . LEU A 1 181 ? -11.646 2.208 10.730 1.00 93.00 181 LEU A C 1
ATOM 1500 O O . LEU A 1 181 ? -11.065 1.631 9.816 1.00 93.00 181 LEU A O 1
ATOM 1504 N N . GLU A 1 182 ? -12.970 2.402 10.717 1.00 91.88 182 GLU A N 1
ATOM 1505 C CA . GLU A 1 182 ? -13.846 2.009 9.600 1.00 91.88 182 GLU A CA 1
ATOM 1506 C C . GLU A 1 182 ? -13.570 2.811 8.323 1.00 91.88 182 GLU A C 1
ATOM 1508 O O . GLU A 1 182 ? -13.709 2.304 7.203 1.00 91.88 182 GLU A O 1
ATOM 1513 N N . LYS A 1 183 ? -13.174 4.079 8.481 1.00 91.25 183 LYS A N 1
ATOM 1514 C CA . LYS A 1 183 ? -12.814 4.987 7.384 1.00 91.25 183 LYS A CA 1
ATOM 1515 C C . LYS A 1 183 ? -11.355 5.430 7.506 1.00 91.25 183 LYS A C 1
ATOM 1517 O O . LYS A 1 183 ? -11.097 6.621 7.696 1.00 91.25 183 LYS A O 1
ATOM 1522 N N . PRO A 1 184 ? -10.403 4.494 7.378 1.00 92.81 184 PRO A N 1
ATOM 1523 C CA . PRO A 1 184 ? -8.996 4.795 7.532 1.00 92.81 184 PRO A CA 1
ATOM 1524 C C . PRO A 1 184 ? -8.477 5.561 6.311 1.00 92.81 184 PRO A C 1
ATOM 1526 O O . PRO A 1 184 ? -9.036 5.493 5.209 1.00 92.81 184 PRO A O 1
ATOM 1529 N N . ILE A 1 185 ? -7.370 6.270 6.497 1.00 93.50 185 ILE A N 1
ATOM 1530 C CA . ILE A 1 185 ? -6.651 6.944 5.422 1.00 93.50 185 ILE A CA 1
ATOM 1531 C C . ILE A 1 185 ? -5.654 5.945 4.832 1.00 93.50 185 ILE A C 1
ATOM 1533 O O . ILE A 1 185 ? -4.789 5.424 5.529 1.00 93.50 185 ILE A O 1
ATOM 1537 N N . ILE A 1 186 ? -5.774 5.676 3.531 1.00 94.94 186 ILE A N 1
AT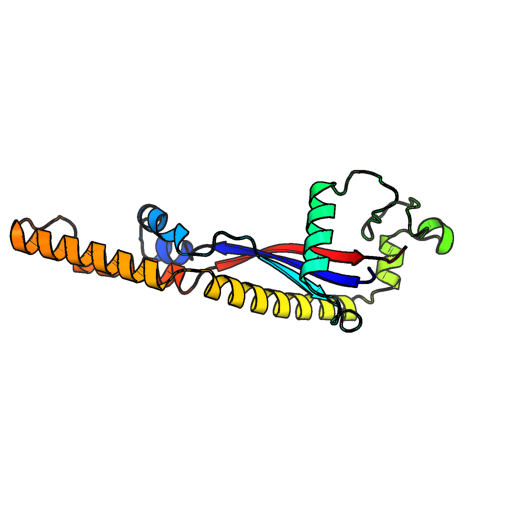OM 1538 C CA . ILE A 1 186 ? -4.801 4.871 2.784 1.00 94.94 186 ILE A CA 1
ATOM 1539 C C . ILE A 1 186 ? -3.876 5.826 2.041 1.00 94.94 186 ILE A C 1
ATOM 1541 O O . ILE A 1 186 ? -4.314 6.556 1.145 1.00 94.94 186 ILE A O 1
ATOM 1545 N N . ARG A 1 187 ? -2.593 5.804 2.392 1.00 95.00 187 ARG A N 1
ATOM 1546 C CA . ARG A 1 187 ? -1.581 6.713 1.856 1.00 95.00 187 ARG A CA 1
ATOM 1547 C C . ARG A 1 187 ? -0.692 5.984 0.860 1.00 95.00 187 ARG A C 1
ATOM 1549 O O . ARG A 1 187 ? -0.268 4.855 1.089 1.00 95.00 187 ARG A O 1
ATOM 1556 N N . LEU A 1 188 ? -0.426 6.631 -0.273 1.00 96.75 188 LEU A N 1
ATOM 1557 C CA . LEU A 1 188 ? 0.593 6.177 -1.213 1.00 96.75 188 LEU A CA 1
ATOM 1558 C C . LEU A 1 188 ? 1.958 6.648 -0.706 1.00 96.75 188 LEU A C 1
ATOM 1560 O O . LEU A 1 188 ? 2.209 7.849 -0.685 1.00 96.75 188 LEU A O 1
ATOM 1564 N N . GLU A 1 189 ? 2.821 5.707 -0.342 1.00 95.81 189 GLU A N 1
ATOM 1565 C CA . GLU A 1 189 ? 4.174 5.991 0.142 1.00 95.81 189 GLU A CA 1
ATOM 1566 C C . GLU A 1 189 ? 5.154 6.139 -1.019 1.00 95.81 189 GLU A C 1
ATOM 1568 O O . GLU A 1 189 ? 5.924 7.092 -1.103 1.00 95.81 189 GLU A O 1
ATOM 1573 N N . VAL A 1 190 ? 5.121 5.178 -1.946 1.00 94.69 190 VAL A N 1
ATOM 1574 C CA . VAL A 1 190 ? 6.069 5.102 -3.060 1.00 94.69 190 VAL A CA 1
ATOM 1575 C C . VAL A 1 190 ? 5.368 4.564 -4.296 1.00 94.69 190 VAL A C 1
ATOM 1577 O O . VAL A 1 190 ? 4.556 3.643 -4.215 1.00 94.69 190 VAL A O 1
ATOM 1580 N N . ALA A 1 191 ? 5.726 5.108 -5.454 1.00 96.25 191 ALA A N 1
ATOM 1581 C CA . ALA A 1 191 ? 5.415 4.528 -6.750 1.00 96.25 191 ALA A CA 1
ATOM 1582 C C . ALA A 1 191 ? 6.697 4.451 -7.581 1.00 96.25 191 ALA A C 1
ATOM 1584 O O . ALA A 1 191 ? 7.446 5.426 -7.654 1.00 96.25 191 ALA A O 1
ATOM 1585 N N . CYS A 1 192 ? 6.947 3.315 -8.225 1.00 94.44 192 CYS A N 1
ATOM 1586 C CA . CYS A 1 192 ? 8.050 3.181 -9.168 1.00 94.44 192 CYS A CA 1
ATOM 1587 C C . CYS A 1 192 ? 7.624 2.415 -10.419 1.00 94.44 192 CYS A C 1
ATOM 1589 O O . CYS A 1 192 ? 6.769 1.531 -10.381 1.00 94.44 192 CYS A O 1
ATOM 1591 N N . PHE A 1 193 ? 8.235 2.774 -11.545 1.00 95.31 193 PHE A N 1
ATOM 1592 C CA . PHE A 1 193 ? 8.232 1.935 -12.732 1.00 95.31 193 PHE A CA 1
ATOM 1593 C C . PHE A 1 193 ? 9.356 0.912 -12.604 1.00 95.31 193 PHE A C 1
ATOM 1595 O O . PHE A 1 193 ? 10.486 1.276 -12.274 1.00 95.31 193 PHE A O 1
ATOM 1602 N N . LEU A 1 194 ? 9.053 -0.350 -12.888 1.00 94.44 194 LEU A N 1
ATOM 1603 C CA . LEU A 1 194 ? 10.036 -1.418 -12.876 1.00 94.44 194 LEU A CA 1
ATOM 1604 C C . LEU A 1 194 ? 9.919 -2.241 -14.160 1.00 94.44 194 LEU A C 1
ATOM 1606 O O . LEU A 1 194 ? 8.832 -2.638 -14.587 1.00 94.44 194 LEU A O 1
ATOM 1610 N N . TRP A 1 195 ? 11.078 -2.509 -14.753 1.00 93.94 195 TRP A N 1
ATOM 1611 C CA . TRP A 1 195 ? 11.228 -3.389 -15.897 1.00 93.94 195 TRP A CA 1
ATOM 1612 C C . TRP A 1 195 ? 12.277 -4.445 -15.572 1.00 93.94 195 TRP A C 1
ATOM 1614 O O . TRP A 1 195 ? 13.457 -4.151 -15.406 1.00 93.94 195 TRP A O 1
ATOM 1624 N N . LEU A 1 196 ? 11.813 -5.679 -15.436 1.00 91.75 196 LEU A N 1
ATOM 1625 C CA . LEU A 1 196 ? 12.631 -6.857 -15.225 1.00 91.75 196 LEU A CA 1
ATOM 1626 C C . LEU A 1 196 ? 12.875 -7.482 -16.591 1.00 91.75 196 LEU A C 1
ATOM 1628 O O . LEU A 1 196 ? 11.928 -7.897 -17.253 1.00 91.75 196 LEU A O 1
ATOM 1632 N N . VAL A 1 197 ? 14.135 -7.509 -17.010 1.00 87.44 197 VAL A N 1
ATOM 1633 C CA . VAL A 1 197 ? 14.550 -8.041 -18.308 1.00 87.44 197 VAL A CA 1
ATOM 1634 C C . VAL A 1 197 ? 15.121 -9.440 -18.101 1.00 87.44 197 VAL A C 1
ATOM 1636 O O . VAL A 1 197 ? 15.862 -9.698 -17.148 1.00 87.44 197 VAL A O 1
ATOM 1639 N N . LYS A 1 198 ? 14.765 -10.376 -18.982 1.00 78.69 198 LYS A N 1
ATOM 1640 C CA . LYS A 1 198 ? 15.384 -11.702 -19.003 1.00 78.69 198 LYS A CA 1
ATOM 1641 C C . LYS A 1 198 ? 16.769 -11.569 -19.655 1.00 78.69 198 LYS A C 1
ATOM 1643 O O . LYS A 1 198 ? 16.840 -11.094 -20.782 1.00 78.69 198 LYS A O 1
ATOM 1648 N N . LYS A 1 199 ? 17.827 -11.945 -18.927 1.00 60.28 199 LYS A N 1
ATOM 1649 C CA . LYS A 1 199 ? 19.153 -12.181 -19.518 1.00 60.28 199 LYS A CA 1
ATOM 1650 C C . LYS A 1 199 ? 19.071 -13.321 -20.533 1.00 60.28 199 LYS A C 1
ATOM 1652 O O . LYS A 1 199 ? 18.293 -14.273 -20.268 1.00 60.28 199 LYS A O 1
#

Foldseek 3Di:
DWFWFKKWKKDWFFPVVLCVVVVFDCVVLPVVRVLWDRDIDIFTDTDPVHPPPDPVVVVVVVVVDVVVDPPPLPLQDDDLCDQDQDQGVVRCCVPPVHHSPVVVCVVDPPVNVVVRVVVRVVVRVVVVVVVRVVRGRLVVLVVVLVVVLVVVVVCCVPVVDDDPDDSVNSNVSSVSSSVSSVDIDMDTDDMDIDTDDDD

Secondary structure (DSSP, 8-state):
--EEEEEEEEEEE--HHHHHHTT--HHHHTTTGGGS--S-EEEEEE-GGGTTS-HHHHHHHHHHHHHH-TTS--TT---TT--S----TT-HHHHHSS-HHHHHHHHS-HHHHHHHHHHHHHHHHHHHHHHHHHHS-HHHHHHHHHHHHHHHHHHHHHH----SS-HHHHHHHHHHHHHHHHSPEEEEEEEEEEEEPP-

Solvent-accessible surface area (backbone atoms only — not comparable to full-atom values): 11433 Å² total; per-residue (Å²): 96,74,42,43,33,37,41,36,32,31,44,61,42,61,30,59,65,66,33,54,77,70,71,46,63,67,70,72,44,60,82,50,56,76,30,42,39,84,65,72,41,77,36,76,38,55,38,81,96,31,60,86,58,58,62,70,59,56,51,50,51,52,52,51,49,65,72,65,38,92,80,56,85,51,77,82,69,72,66,56,78,37,74,62,84,62,72,50,70,80,36,48,30,78,76,65,73,38,27,39,33,57,49,45,51,73,74,44,51,66,71,62,45,50,54,50,54,53,54,43,49,53,54,38,50,54,52,44,52,54,50,42,64,70,62,26,40,64,65,62,50,50,52,51,50,52,51,54,52,54,52,50,56,51,46,36,71,71,70,68,54,82,60,100,66,53,72,65,59,52,51,50,52,50,49,54,51,48,51,19,60,78,54,47,45,74,43,81,76,47,75,46,80,47,73,44,70,58,131